Protein AF-A0A969NXP6-F1 (afdb_monomer_lite)

pLDDT: mean 83.88, std 18.69, range [23.14, 98.81]

Structure (mmCIF, N/CA/C/O backbone):
data_AF-A0A969NXP6-F1
#
_entry.id   AF-A0A969NXP6-F1
#
loop_
_atom_site.group_PDB
_atom_site.id
_atom_site.type_symbol
_atom_site.label_atom_id
_atom_site.label_alt_id
_atom_site.label_comp_id
_atom_site.label_asym_id
_atom_site.label_entity_id
_atom_site.label_seq_id
_atom_site.pdbx_PDB_ins_code
_atom_site.Cartn_x
_atom_site.Cartn_y
_atom_site.Cartn_z
_atom_site.occupancy
_atom_site.B_iso_or_equiv
_atom_site.auth_seq_id
_atom_site.auth_comp_id
_atom_site.auth_asym_id
_atom_site.auth_atom_id
_atom_site.pdbx_PDB_model_num
ATOM 1 N N . MET A 1 1 ? -48.377 -40.797 23.224 1.00 37.88 1 MET A N 1
ATOM 2 C CA . MET A 1 1 ? -46.968 -40.362 23.297 1.00 37.88 1 MET A CA 1
ATOM 3 C C . MET A 1 1 ? -46.827 -39.169 22.374 1.00 37.88 1 MET A C 1
ATOM 5 O O . MET A 1 1 ? -47.389 -39.255 21.289 1.00 37.88 1 MET A O 1
ATOM 9 N N . PRO A 1 2 ? -46.245 -38.053 22.832 1.00 37.22 2 PRO A N 1
ATOM 10 C CA . PRO A 1 2 ? -46.285 -36.797 22.098 1.00 37.22 2 PRO A CA 1
ATOM 11 C C . PRO A 1 2 ? -45.219 -36.766 21.000 1.00 37.22 2 PRO A C 1
ATOM 13 O O . PRO A 1 2 ? -44.118 -37.282 21.185 1.00 37.22 2 PRO A O 1
ATOM 16 N N . GLU A 1 3 ? -45.576 -36.154 19.874 1.00 37.72 3 GLU A N 1
ATOM 17 C CA . GLU A 1 3 ? -44.654 -35.704 18.835 1.00 37.72 3 GLU A CA 1
ATOM 18 C C . GLU A 1 3 ? -43.799 -34.568 19.404 1.00 37.72 3 GLU A C 1
ATOM 20 O O . GLU A 1 3 ? -44.314 -33.528 19.815 1.00 37.72 3 GLU A O 1
ATOM 25 N N . THR A 1 4 ? -42.489 -34.781 19.466 1.00 33.22 4 THR A N 1
ATOM 26 C CA . THR A 1 4 ? -41.507 -33.731 19.722 1.00 33.22 4 THR A CA 1
ATOM 27 C C . THR A 1 4 ? -41.149 -33.080 18.394 1.00 33.22 4 THR A C 1
ATOM 29 O O . THR A 1 4 ? -40.471 -33.673 17.559 1.00 33.22 4 THR A O 1
ATOM 32 N N . THR A 1 5 ? -41.635 -31.859 18.201 1.00 35.06 5 THR A N 1
ATOM 33 C CA . THR A 1 5 ? -41.114 -30.906 17.224 1.00 35.06 5 THR A CA 1
ATOM 34 C C . THR A 1 5 ? -39.730 -30.451 17.681 1.00 35.06 5 THR A C 1
ATOM 36 O O . THR A 1 5 ? -39.635 -29.650 18.612 1.00 35.06 5 THR A O 1
ATOM 39 N N . ASP A 1 6 ? -38.672 -30.947 17.041 1.00 30.91 6 ASP A N 1
ATOM 40 C CA . ASP A 1 6 ? -37.363 -30.300 17.109 1.00 30.91 6 ASP A CA 1
ATOM 41 C C . ASP A 1 6 ? -37.409 -29.054 16.223 1.00 30.91 6 ASP A C 1
ATOM 43 O O . ASP A 1 6 ? -37.400 -29.114 14.994 1.00 30.91 6 ASP A O 1
ATOM 47 N N . SER A 1 7 ? -37.534 -27.903 16.878 1.00 32.19 7 SER A N 1
ATOM 48 C CA . SER A 1 7 ? -37.238 -26.607 16.292 1.00 32.19 7 SER A CA 1
ATOM 49 C C . SER A 1 7 ? -35.720 -26.472 16.184 1.00 32.19 7 SER A C 1
ATOM 51 O O . SER A 1 7 ? -35.063 -26.080 17.152 1.00 32.19 7 SER A O 1
ATOM 53 N N . GLU A 1 8 ? -35.161 -26.796 15.020 1.00 33.50 8 GLU A N 1
ATOM 54 C CA . GLU A 1 8 ? -33.821 -26.340 14.654 1.00 33.50 8 GLU A CA 1
ATOM 55 C C . GLU A 1 8 ? -33.842 -24.807 14.613 1.00 33.50 8 GLU A C 1
ATOM 57 O O . GLU A 1 8 ? -34.458 -24.180 13.751 1.00 33.50 8 GLU A O 1
ATOM 62 N N . GLN A 1 9 ? -33.224 -24.196 15.623 1.00 33.97 9 GLN A N 1
ATOM 63 C CA . GLN A 1 9 ? -32.872 -22.785 15.605 1.00 33.97 9 GLN A CA 1
ATOM 64 C C . GLN A 1 9 ? -31.787 -22.604 14.545 1.00 33.97 9 GLN A C 1
ATOM 66 O O . GLN A 1 9 ? -30.606 -22.827 14.805 1.00 33.97 9 GLN A O 1
ATOM 71 N N . ASP A 1 10 ? -32.212 -22.227 13.344 1.00 34.72 10 ASP A N 1
ATOM 72 C CA . ASP A 1 10 ? -31.339 -21.823 12.249 1.00 34.72 10 ASP A CA 1
ATOM 73 C C . ASP A 1 10 ? -30.711 -20.467 12.621 1.00 34.72 10 ASP A C 1
ATOM 75 O O . ASP A 1 10 ? -31.254 -19.388 12.373 1.00 34.72 10 ASP A O 1
ATOM 79 N N . GLY A 1 11 ? -29.606 -20.530 13.366 1.00 36.97 11 GLY A N 1
ATOM 80 C CA . GLY A 1 11 ? -28.769 -19.384 13.688 1.00 36.97 11 GLY A CA 1
ATOM 81 C C . GLY A 1 11 ? -28.134 -18.879 12.402 1.00 36.97 11 GLY A C 1
ATOM 82 O O . GLY A 1 11 ? -27.105 -19.386 11.967 1.00 36.97 11 GLY A O 1
ATOM 83 N N . GLN A 1 12 ? -28.784 -17.903 11.777 1.00 41.34 12 GLN A N 1
ATOM 84 C CA . GLN A 1 12 ? -28.376 -17.304 10.515 1.00 41.34 12 GLN A CA 1
ATOM 85 C C . GLN A 1 12 ? -27.037 -16.567 10.707 1.00 41.34 12 GLN A C 1
ATOM 87 O O . GLN A 1 12 ? -27.000 -15.380 11.026 1.00 41.34 12 GLN A O 1
ATOM 92 N N . HIS A 1 13 ? -25.917 -17.283 10.570 1.00 54.97 13 HIS A N 1
ATOM 93 C CA . HIS A 1 13 ? -24.590 -16.677 10.514 1.00 54.97 13 HIS A CA 1
ATOM 94 C C . HIS A 1 13 ? -24.539 -15.778 9.278 1.00 54.97 13 HIS A C 1
ATOM 96 O O . HIS A 1 13 ? -24.469 -16.257 8.146 1.00 54.97 13 HIS A O 1
ATOM 102 N N . MET A 1 14 ? -24.619 -14.466 9.503 1.00 68.88 14 MET A N 1
ATOM 103 C CA . MET A 1 14 ? -24.507 -13.465 8.450 1.00 68.88 14 MET A CA 1
ATOM 104 C C . MET A 1 14 ? -23.182 -13.651 7.707 1.00 68.88 14 MET A C 1
ATOM 106 O O . MET A 1 14 ? -22.116 -13.733 8.318 1.00 68.88 14 MET A O 1
ATOM 110 N N . ASN A 1 15 ? -23.245 -13.725 6.379 1.00 86.31 15 ASN A N 1
ATOM 111 C CA . ASN A 1 15 ? -22.055 -13.902 5.554 1.00 86.31 15 ASN A CA 1
ATOM 112 C C . ASN A 1 15 ? -21.163 -12.644 5.647 1.00 86.31 15 ASN A C 1
ATOM 114 O O . ASN A 1 15 ? -21.677 -11.524 5.645 1.00 86.31 15 ASN A O 1
ATOM 118 N N . ASN A 1 16 ? -19.829 -12.797 5.669 1.00 91.50 16 ASN A N 1
ATOM 119 C CA . ASN A 1 16 ? -18.851 -11.697 5.698 1.00 91.50 16 ASN A CA 1
ATOM 120 C C . ASN A 1 16 ? -19.177 -10.576 4.693 1.00 91.50 16 ASN A C 1
ATOM 122 O O . ASN A 1 16 ? -18.963 -9.402 4.989 1.00 91.50 16 ASN A O 1
ATOM 126 N N . THR A 1 17 ? -19.684 -10.927 3.504 1.00 87.25 17 THR A N 1
ATOM 127 C CA . THR A 1 17 ? -20.079 -9.948 2.480 1.00 87.25 17 THR A CA 1
ATOM 128 C C . THR A 1 17 ? -21.266 -9.094 2.927 1.00 87.25 17 THR A C 1
ATOM 130 O O . THR A 1 17 ? -21.215 -7.873 2.802 1.00 87.25 17 THR A O 1
ATOM 133 N N . GLU A 1 18 ? -22.315 -9.707 3.475 1.00 90.88 18 GLU A N 1
ATOM 134 C CA . GLU A 1 18 ? -23.512 -9.000 3.952 1.00 90.88 18 GLU A CA 1
ATOM 135 C C . GLU A 1 18 ? -23.170 -8.078 5.124 1.00 90.88 18 GLU A C 1
ATOM 137 O O . GLU A 1 18 ? -23.576 -6.915 5.142 1.00 90.88 18 GLU A O 1
ATOM 142 N N . PHE A 1 19 ? -22.338 -8.557 6.053 1.00 95.94 19 PHE A N 1
ATOM 143 C CA . PHE A 1 19 ? -21.842 -7.750 7.165 1.00 95.94 19 PHE A CA 1
ATOM 144 C C . PHE A 1 19 ? -21.098 -6.501 6.668 1.00 95.94 19 PHE A C 1
ATOM 146 O O . PHE A 1 19 ? -21.414 -5.378 7.060 1.00 95.94 19 PHE A O 1
ATOM 153 N N . LEU A 1 20 ? -20.154 -6.656 5.734 1.00 95.12 20 LEU A N 1
ATOM 154 C CA . LEU A 1 20 ? -19.408 -5.517 5.192 1.00 95.12 20 LEU A CA 1
ATOM 155 C C . LEU A 1 20 ? -20.290 -4.568 4.367 1.00 95.12 20 LEU A C 1
ATOM 157 O O . LEU A 1 20 ? -20.053 -3.361 4.380 1.00 95.12 20 LEU A O 1
ATOM 161 N N . GLN A 1 21 ? -21.339 -5.064 3.705 1.00 92.38 21 GLN A N 1
ATOM 162 C CA . GLN A 1 21 ? -22.325 -4.211 3.033 1.00 92.38 21 GLN A CA 1
ATOM 163 C C . GLN A 1 21 ? -23.099 -3.326 4.019 1.00 92.38 21 GLN A C 1
ATOM 165 O O . GLN A 1 21 ? -23.370 -2.164 3.706 1.00 92.38 21 GLN A O 1
ATOM 170 N N . GLN A 1 22 ? -23.403 -3.814 5.225 1.00 94.81 22 GLN A N 1
ATOM 171 C CA . GLN A 1 22 ? -24.000 -2.982 6.276 1.00 94.81 22 GLN A CA 1
ATOM 172 C C . GLN A 1 22 ? -23.040 -1.874 6.728 1.00 94.81 22 GLN A C 1
ATOM 174 O O . GLN A 1 22 ? -23.456 -0.724 6.886 1.00 94.81 22 GLN A O 1
ATOM 179 N N . VAL A 1 23 ? -21.743 -2.174 6.848 1.00 96.12 23 VAL A N 1
ATOM 180 C CA . VAL A 1 23 ? -20.715 -1.159 7.150 1.00 96.12 23 VAL A CA 1
ATOM 181 C C . VAL A 1 23 ? -20.646 -0.102 6.041 1.00 96.12 23 VAL A C 1
ATOM 183 O O . VAL A 1 23 ? -20.636 1.097 6.322 1.00 96.12 23 VAL A O 1
ATOM 186 N N . VAL A 1 24 ? -20.701 -0.515 4.769 1.00 93.06 24 VAL A N 1
ATOM 187 C CA . VAL A 1 24 ? -20.796 0.400 3.612 1.00 93.06 24 VAL A CA 1
ATOM 188 C C . VAL A 1 24 ? -22.053 1.273 3.674 1.00 93.06 24 VAL A C 1
ATOM 190 O O . VAL A 1 24 ? -22.014 2.442 3.277 1.00 93.06 24 VAL A O 1
ATOM 193 N N . ALA A 1 25 ? -23.163 0.727 4.176 1.00 92.81 25 ALA A N 1
ATOM 194 C CA . ALA A 1 25 ? -24.419 1.446 4.371 1.00 92.81 25 ALA A CA 1
ATOM 195 C C . ALA A 1 25 ? -24.397 2.415 5.570 1.00 92.81 25 ALA A C 1
ATOM 197 O O . ALA A 1 25 ? -25.310 3.229 5.700 1.00 92.81 25 ALA A O 1
ATOM 198 N N . GLY A 1 26 ? -23.346 2.385 6.395 1.00 92.75 26 GLY A N 1
ATOM 199 C CA . GLY A 1 26 ? -23.135 3.315 7.504 1.00 92.75 26 GLY A CA 1
ATOM 200 C C . GLY A 1 26 ? -23.201 2.687 8.893 1.00 92.75 26 GLY A C 1
ATOM 201 O O . GLY A 1 26 ? -23.154 3.435 9.868 1.00 92.75 26 GLY A O 1
ATOM 202 N N . ALA A 1 27 ? -23.291 1.357 9.006 1.00 96.38 27 ALA A N 1
ATOM 203 C CA . ALA A 1 27 ? -23.162 0.686 10.295 1.00 96.38 27 ALA A CA 1
ATOM 204 C C . ALA A 1 27 ? -21.772 0.930 10.910 1.00 96.38 27 ALA A C 1
ATOM 206 O O . ALA A 1 27 ? -20.764 1.010 10.203 1.00 96.38 27 ALA A O 1
ATOM 207 N N . THR A 1 28 ? -21.728 1.027 12.237 1.00 97.56 28 THR A N 1
ATOM 208 C CA . THR A 1 28 ? -20.513 1.266 13.029 1.00 97.56 28 THR A CA 1
ATOM 209 C C . THR A 1 28 ? -20.295 0.111 14.010 1.00 97.56 28 THR A C 1
ATOM 211 O O . THR A 1 28 ? -20.488 0.304 15.213 1.00 97.56 28 THR A O 1
ATOM 214 N N . PRO A 1 29 ? -20.000 -1.104 13.513 1.00 98.12 29 PRO A N 1
ATOM 215 C CA . PRO A 1 29 ? -19.843 -2.271 14.369 1.00 98.12 29 PRO A CA 1
ATOM 216 C C . PRO A 1 29 ? -18.676 -2.096 15.344 1.00 98.12 29 PRO A C 1
ATOM 218 O O . PRO A 1 29 ? -17.646 -1.494 15.041 1.00 98.12 29 PRO A O 1
ATOM 221 N N . SER A 1 30 ? -18.849 -2.647 16.531 1.00 98.31 30 SER A N 1
ATOM 222 C CA . SER A 1 30 ? -17.806 -2.788 17.535 1.00 98.31 30 SER A CA 1
ATOM 223 C C . SER A 1 30 ? -16.706 -3.756 17.083 1.00 98.31 30 SER A C 1
ATOM 225 O O . SER A 1 30 ? -16.858 -4.522 16.126 1.00 98.31 30 SER A O 1
ATOM 227 N N . ILE A 1 31 ? -15.580 -3.749 17.801 1.00 97.75 31 ILE A N 1
ATOM 228 C CA . ILE A 1 31 ? -14.506 -4.722 17.573 1.00 97.75 31 ILE A CA 1
ATOM 229 C C . ILE A 1 31 ? -14.990 -6.166 17.787 1.00 97.75 31 ILE A C 1
ATOM 231 O O . ILE A 1 31 ? -14.591 -7.044 17.028 1.00 97.75 31 ILE A O 1
ATOM 235 N N . ASP A 1 32 ? -15.895 -6.407 18.740 1.00 98.06 32 ASP A N 1
ATOM 236 C CA . ASP A 1 32 ? -16.466 -7.737 18.990 1.00 98.06 32 ASP A CA 1
ATOM 237 C C . ASP A 1 32 ? -17.273 -8.228 17.782 1.00 98.06 32 ASP A C 1
ATOM 239 O O . ASP A 1 32 ? -17.036 -9.324 17.281 1.00 98.06 32 ASP A O 1
ATOM 243 N N . GLU A 1 33 ? -18.135 -7.375 17.221 1.00 98.19 33 GLU A N 1
ATOM 244 C CA . GLU A 1 33 ? -18.912 -7.704 16.019 1.00 98.19 33 GLU A CA 1
ATOM 245 C C . GLU A 1 33 ? -18.011 -7.968 14.800 1.00 98.19 33 GLU A C 1
ATOM 247 O O . GLU A 1 33 ? -18.292 -8.861 13.998 1.00 98.19 33 GLU A O 1
ATOM 252 N N . PHE A 1 34 ? -16.893 -7.242 14.663 1.00 98.19 34 PHE A N 1
ATOM 253 C CA . PHE A 1 34 ? -15.891 -7.546 13.637 1.00 98.19 34 PHE A CA 1
ATOM 254 C C . PHE A 1 34 ? -15.212 -8.896 13.858 1.00 98.19 34 PHE A C 1
ATOM 256 O O . PHE A 1 34 ? -15.027 -9.643 12.897 1.00 98.19 34 PHE A O 1
ATOM 263 N N . VAL A 1 35 ? -14.804 -9.205 15.090 1.00 97.44 35 VAL A N 1
ATOM 264 C CA . VAL A 1 35 ? -14.162 -10.484 15.420 1.00 97.44 35 VAL A CA 1
ATOM 265 C C . VAL A 1 35 ? -15.125 -11.643 15.172 1.00 97.44 35 VAL A C 1
ATOM 267 O O . VAL A 1 35 ? -14.712 -12.653 14.600 1.00 97.44 35 VAL A O 1
ATOM 270 N N . ASP A 1 36 ? -16.402 -11.487 15.509 1.00 96.75 36 ASP A N 1
ATOM 271 C CA . ASP A 1 36 ? -17.427 -12.501 15.268 1.00 96.75 36 ASP A CA 1
ATOM 272 C C . ASP A 1 36 ? -17.669 -12.720 13.770 1.00 96.75 36 ASP A C 1
ATOM 274 O O . ASP A 1 36 ? -17.649 -13.860 13.302 1.00 96.75 36 ASP A O 1
ATOM 278 N N . ALA A 1 37 ? -17.822 -11.644 12.992 1.00 96.69 37 ALA A N 1
ATOM 279 C CA . ALA A 1 37 ? -18.122 -11.737 11.563 1.00 96.69 37 ALA A CA 1
ATOM 280 C C . ALA A 1 37 ? -16.908 -12.120 10.694 1.00 96.69 37 ALA A C 1
ATOM 282 O O . ALA A 1 37 ? -17.053 -12.745 9.643 1.00 96.69 37 ALA A O 1
ATOM 283 N N . LEU A 1 38 ? -15.695 -11.708 11.076 1.00 96.81 38 LEU A N 1
ATOM 284 C CA . LEU A 1 38 ? -14.498 -11.828 10.235 1.00 96.81 38 LEU A CA 1
ATOM 285 C C . LEU A 1 38 ? -13.430 -12.768 10.810 1.00 96.81 38 LEU A C 1
ATOM 287 O O . LEU A 1 38 ? -12.517 -13.156 10.074 1.00 96.81 38 LEU A O 1
ATOM 291 N N . GLY A 1 39 ? -13.535 -13.174 12.076 1.00 95.75 39 GLY A N 1
ATOM 292 C CA . GLY A 1 39 ? -12.501 -13.926 12.790 1.00 95.75 39 GLY A CA 1
ATOM 293 C C . GLY A 1 39 ? -12.145 -15.274 12.165 1.00 95.75 39 GLY A C 1
ATOM 294 O O . GLY A 1 39 ? -10.980 -15.655 12.187 1.00 95.75 39 GLY A O 1
ATOM 295 N N . ASP A 1 40 ? -13.087 -15.977 11.532 1.00 94.12 40 ASP A N 1
ATOM 296 C CA . ASP A 1 40 ? -12.785 -17.256 10.861 1.00 94.12 40 ASP A CA 1
ATOM 297 C C . ASP A 1 40 ? -11.882 -17.074 9.640 1.00 94.12 40 ASP A C 1
ATOM 299 O O . ASP A 1 40 ? -10.961 -17.853 9.386 1.00 94.12 40 ASP A O 1
ATOM 303 N N . ARG A 1 41 ? -12.107 -15.998 8.883 1.00 95.25 41 ARG A N 1
ATOM 304 C CA . ARG A 1 41 ? -11.283 -15.664 7.721 1.00 95.25 41 ARG A CA 1
ATOM 305 C C . ARG A 1 41 ? -9.951 -15.060 8.146 1.00 95.25 41 ARG A C 1
ATOM 307 O O . ARG A 1 41 ? -8.910 -15.380 7.559 1.00 95.25 41 ARG A O 1
ATOM 314 N N . PHE A 1 42 ? -9.983 -14.183 9.143 1.00 96.69 42 PHE A N 1
ATOM 315 C CA . PHE A 1 42 ? -8.834 -13.459 9.668 1.00 96.69 42 PHE A CA 1
ATOM 316 C C . PHE A 1 42 ? -8.543 -13.916 11.099 1.00 96.69 42 PHE A C 1
ATOM 318 O O . PHE A 1 42 ? -8.703 -13.149 12.039 1.00 96.69 42 PHE A O 1
ATOM 325 N N . SER A 1 43 ? -8.055 -15.149 11.250 1.00 96.25 43 SER A N 1
ATOM 326 C CA . SER A 1 43 ? -7.820 -15.796 12.550 1.00 96.25 43 SER A CA 1
ATOM 327 C C . SER A 1 43 ? -7.035 -14.953 13.559 1.00 96.25 43 SER A C 1
ATOM 329 O O . SER A 1 43 ? -7.351 -14.996 14.741 1.00 96.25 43 SER A O 1
ATOM 331 N N . LEU A 1 44 ? -6.070 -14.138 13.113 1.00 96.81 44 LEU A N 1
ATOM 332 C CA . LEU A 1 44 ? -5.315 -13.235 13.995 1.00 96.81 44 LEU A CA 1
ATOM 333 C C . LEU A 1 44 ? -6.175 -12.185 14.718 1.00 96.81 44 LEU A C 1
ATOM 335 O O . LEU A 1 44 ? -5.765 -11.725 15.776 1.00 96.81 44 LEU A O 1
ATOM 339 N N . LEU A 1 45 ? -7.370 -11.852 14.217 1.00 97.38 45 LEU A N 1
ATOM 340 C CA . LEU A 1 45 ? -8.315 -11.005 14.952 1.00 97.38 45 LEU A CA 1
ATOM 341 C C . LEU A 1 45 ? -8.720 -11.639 16.290 1.00 97.38 45 LEU A C 1
ATOM 343 O O . LEU A 1 45 ? -8.855 -10.938 17.285 1.00 97.38 45 LEU A O 1
ATOM 347 N N . ARG A 1 46 ? -8.848 -12.972 16.344 1.00 96.38 46 ARG A N 1
ATOM 348 C CA . ARG A 1 46 ? -9.193 -13.697 17.580 1.00 96.38 46 ARG A CA 1
ATOM 349 C C . ARG A 1 46 ? -8.068 -13.648 18.621 1.00 96.38 46 ARG A C 1
ATOM 351 O O . ARG A 1 46 ? -8.323 -13.829 19.805 1.00 96.38 46 ARG A O 1
ATOM 358 N N . GLU A 1 47 ? -6.841 -13.360 18.192 1.00 96.06 47 GLU A N 1
ATOM 359 C CA . GLU A 1 47 ? -5.667 -13.236 19.064 1.00 96.06 47 GLU A CA 1
ATOM 360 C C . GLU A 1 47 ? -5.473 -11.809 19.603 1.00 96.06 47 GLU A C 1
ATOM 362 O O . GLU A 1 47 ? -4.592 -11.565 20.426 1.00 96.06 47 GLU A O 1
ATOM 367 N N . TYR A 1 48 ? -6.277 -10.829 19.176 1.00 95.12 48 TYR A N 1
ATOM 368 C CA . TYR A 1 48 ? -6.139 -9.451 19.664 1.00 95.12 48 TYR A CA 1
ATOM 369 C C . TYR A 1 48 ? -6.358 -9.360 21.179 1.00 95.12 48 TYR A C 1
ATOM 371 O O . TYR A 1 48 ? -5.662 -8.613 21.866 1.00 95.12 48 TYR A O 1
ATOM 379 N N . GLN A 1 49 ? -7.285 -10.156 21.716 1.00 93.69 49 GLN A N 1
ATOM 380 C CA . GLN A 1 49 ? -7.607 -10.152 23.141 1.00 93.69 49 GLN A CA 1
ATOM 381 C C . GLN A 1 49 ? -6.461 -10.704 24.005 1.00 93.69 49 GLN A C 1
ATOM 383 O O . GLN A 1 49 ? -6.243 -10.223 25.118 1.00 93.69 49 GLN A O 1
ATOM 388 N N . SER A 1 50 ? -5.707 -11.684 23.493 1.00 91.62 50 SER A N 1
ATOM 389 C CA . SER A 1 50 ? -4.545 -12.286 24.165 1.00 91.62 50 SER A CA 1
ATOM 390 C C . SER A 1 50 ? -3.243 -11.503 23.931 1.00 91.62 50 SER A C 1
ATOM 392 O O . SER A 1 50 ? -2.237 -11.761 24.594 1.00 91.62 50 SER A O 1
ATOM 394 N N . THR A 1 51 ? -3.243 -10.532 23.013 1.00 89.75 51 THR A N 1
ATOM 395 C CA . THR A 1 51 ? -2.064 -9.733 22.659 1.00 89.75 51 THR A CA 1
ATOM 396 C C . THR A 1 51 ? -1.951 -8.509 23.564 1.00 89.75 51 THR A C 1
ATOM 398 O O . THR A 1 51 ? -2.593 -7.484 23.333 1.00 89.75 51 THR A O 1
ATOM 401 N N . LEU A 1 52 ? -1.123 -8.618 24.606 1.00 86.50 52 LEU A N 1
ATOM 402 C CA . LEU A 1 52 ? -0.896 -7.542 25.575 1.00 86.50 52 LEU A CA 1
ATOM 403 C C . LEU A 1 52 ? -0.199 -6.322 24.953 1.00 86.50 52 LEU A C 1
ATOM 405 O O . LEU A 1 52 ? 0.708 -6.445 24.120 1.00 86.50 52 LEU A O 1
ATOM 409 N N . GLN A 1 53 ? -0.617 -5.142 25.409 1.00 77.19 53 GLN A N 1
ATOM 410 C CA . GLN A 1 53 ? 0.008 -3.860 25.104 1.00 77.19 53 GLN A CA 1
ATOM 411 C C . GLN A 1 53 ? 0.932 -3.425 26.256 1.00 77.19 53 GLN A C 1
ATOM 413 O O . GLN A 1 53 ? 0.646 -3.698 27.421 1.00 77.19 53 GLN A O 1
ATOM 418 N N . ASN A 1 54 ? 2.104 -2.857 25.943 1.00 60.44 54 ASN A N 1
ATOM 419 C CA . ASN A 1 54 ? 3.135 -2.601 26.953 1.00 60.44 54 ASN A CA 1
ATOM 420 C C . ASN A 1 54 ? 2.744 -1.406 27.837 1.00 60.44 54 ASN A C 1
ATOM 422 O O . ASN A 1 54 ? 2.604 -0.284 27.354 1.00 60.44 54 ASN A O 1
ATOM 426 N N . CYS A 1 55 ? 2.679 -1.634 29.152 1.00 48.28 55 CYS A N 1
ATOM 427 C CA . CYS A 1 55 ? 2.160 -0.683 30.142 1.00 48.28 55 CYS A CA 1
ATOM 428 C C . CYS A 1 55 ? 2.917 0.655 30.275 1.00 48.28 55 CYS A C 1
ATOM 430 O O . CYS A 1 55 ? 2.406 1.555 30.932 1.00 48.28 55 CYS A O 1
ATOM 432 N N . GLU A 1 56 ? 4.120 0.813 29.709 1.00 47.59 56 GLU A N 1
ATOM 433 C CA . GLU A 1 56 ? 4.856 2.090 29.784 1.00 47.59 56 GLU A CA 1
ATOM 434 C C . GLU A 1 56 ? 4.330 3.154 28.801 1.00 47.59 56 GLU A C 1
ATOM 436 O O . GLU A 1 56 ? 4.519 4.343 29.047 1.00 47.59 56 GLU A O 1
ATOM 441 N N . TRP A 1 57 ? 3.653 2.741 27.720 1.00 47.28 57 TRP A N 1
ATOM 442 C CA . TRP A 1 57 ? 3.140 3.628 26.659 1.00 47.28 57 TRP A CA 1
ATOM 443 C C . TRP A 1 57 ? 1.667 3.364 26.304 1.00 47.28 57 TRP A C 1
ATOM 445 O O . TRP A 1 57 ? 1.008 4.247 25.757 1.00 47.28 57 TRP A O 1
ATOM 455 N N . ASP A 1 58 ? 1.147 2.182 26.654 1.00 54.25 58 ASP A N 1
ATOM 456 C CA . ASP A 1 58 ? -0.205 1.725 26.342 1.00 54.25 58 ASP A CA 1
ATOM 457 C C . ASP A 1 58 ? -0.874 1.196 27.633 1.00 54.25 58 ASP A C 1
ATOM 459 O O . ASP A 1 58 ? -0.731 0.032 28.012 1.00 54.25 58 ASP A O 1
ATOM 463 N N . ALA A 1 59 ? -1.598 2.059 28.354 1.00 58.22 59 ALA A N 1
ATOM 464 C CA . ALA A 1 59 ? -2.326 1.690 29.582 1.00 58.22 59 ALA A CA 1
ATOM 465 C C . ALA A 1 59 ? -3.600 0.850 29.318 1.00 58.22 59 ALA A C 1
ATOM 467 O O . ALA A 1 59 ? -4.252 0.387 30.248 1.00 58.22 59 ALA A O 1
ATOM 468 N N . GLU A 1 60 ? -3.934 0.642 28.043 1.00 63.91 60 GLU A N 1
ATOM 469 C CA . GLU A 1 60 ? -5.237 0.189 27.534 1.00 63.91 60 GLU A CA 1
ATOM 470 C C . GLU A 1 60 ? -5.459 -1.330 27.657 1.00 63.91 60 GLU A C 1
ATOM 472 O O . GLU A 1 60 ? -6.563 -1.832 27.453 1.00 63.91 60 GLU A O 1
ATOM 477 N N . GLY A 1 61 ? -4.417 -2.085 28.017 1.00 83.00 61 GLY A N 1
ATOM 478 C CA . GLY A 1 61 ? -4.495 -3.518 28.304 1.00 83.00 61 GLY A CA 1
ATOM 479 C C . GLY A 1 61 ? -4.070 -4.404 27.132 1.00 83.00 61 GLY A C 1
ATOM 480 O O . GLY A 1 61 ? -2.964 -4.944 27.145 1.00 83.00 61 GLY A O 1
ATOM 481 N N . ASN A 1 62 ? -4.938 -4.600 26.135 1.00 89.94 62 ASN A N 1
ATOM 482 C CA . ASN A 1 62 ? -4.674 -5.498 25.000 1.00 89.94 62 ASN A CA 1
ATOM 483 C C . ASN A 1 62 ? -5.030 -4.869 23.643 1.00 89.94 62 ASN A C 1
ATOM 485 O O . ASN A 1 62 ? -5.723 -3.855 23.561 1.00 89.94 62 ASN A O 1
ATOM 489 N N . LEU A 1 63 ? -4.546 -5.495 22.566 1.00 91.44 63 LEU A N 1
ATOM 490 C CA . LEU A 1 63 ? -4.728 -5.019 21.193 1.00 91.44 63 LEU A CA 1
ATOM 491 C C . LEU A 1 63 ? -6.208 -4.927 20.786 1.00 91.44 63 LEU A C 1
ATOM 493 O O . LEU A 1 63 ? -6.565 -4.087 19.961 1.00 91.44 63 LEU A O 1
ATOM 497 N N . HIS A 1 64 ? -7.076 -5.764 21.363 1.00 95.06 64 HIS A N 1
ATOM 498 C CA . HIS A 1 64 ? -8.520 -5.742 21.103 1.00 95.06 64 HIS A CA 1
ATOM 499 C C . HIS A 1 64 ? -9.159 -4.450 21.603 1.00 95.06 64 HIS A C 1
ATOM 501 O O . HIS A 1 64 ? -9.858 -3.776 20.848 1.00 95.06 64 HIS A O 1
ATOM 507 N N . ILE A 1 65 ? -8.860 -4.070 22.848 1.00 93.88 65 ILE A N 1
ATOM 508 C CA . ILE A 1 65 ? -9.337 -2.823 23.456 1.00 93.88 65 ILE A CA 1
ATOM 509 C C . ILE A 1 65 ? -8.808 -1.624 22.668 1.00 93.88 65 ILE A C 1
ATOM 511 O O . ILE A 1 65 ? -9.602 -0.786 22.241 1.00 93.88 65 ILE A O 1
ATOM 515 N N . GLN A 1 66 ? -7.499 -1.591 22.398 1.00 91.94 66 GLN A N 1
ATOM 516 C CA . GLN A 1 66 ? -6.875 -0.517 21.623 1.00 91.94 66 GLN A CA 1
ATOM 517 C C . GLN A 1 66 ? -7.540 -0.373 20.246 1.00 91.94 66 GLN A C 1
ATOM 519 O O . GLN A 1 66 ? -7.986 0.711 19.879 1.00 91.94 66 GLN A O 1
ATOM 524 N N . THR A 1 67 ? -7.691 -1.467 19.492 1.00 95.44 67 THR A N 1
ATOM 525 C CA . THR A 1 67 ? -8.334 -1.425 18.167 1.00 95.44 67 THR A CA 1
ATOM 526 C C . THR A 1 67 ? -9.787 -0.948 18.259 1.00 95.44 67 THR A C 1
ATOM 528 O O . THR A 1 67 ? -10.224 -0.150 17.430 1.00 95.44 67 THR A O 1
ATOM 531 N N . GLY A 1 68 ? -10.535 -1.377 19.282 1.00 97.12 68 GLY A N 1
ATOM 532 C CA . GLY A 1 68 ? -11.896 -0.901 19.540 1.00 97.12 68 GLY A CA 1
ATOM 533 C C . GLY A 1 68 ? -11.971 0.607 19.813 1.00 97.12 68 GLY A C 1
ATOM 534 O O . GLY A 1 68 ? -12.871 1.286 19.307 1.00 97.12 68 GLY A O 1
ATOM 535 N N . MET A 1 69 ? -11.001 1.155 20.548 1.00 95.88 69 MET A N 1
ATOM 536 C CA . MET A 1 69 ? -10.875 2.597 20.774 1.00 95.88 69 MET A CA 1
ATOM 537 C C . MET A 1 69 ? -10.575 3.352 19.471 1.00 95.88 69 MET A C 1
ATOM 539 O O . MET A 1 69 ? -11.237 4.351 19.179 1.00 95.88 69 MET A O 1
ATOM 543 N N . VAL A 1 70 ? -9.653 2.844 18.642 1.00 96.56 70 VAL A N 1
ATOM 544 C CA . VAL A 1 70 ? -9.352 3.432 17.324 1.00 96.56 70 VAL A CA 1
ATOM 545 C C . VAL A 1 70 ? -10.581 3.410 16.414 1.00 96.56 70 VAL A C 1
ATOM 547 O O . VAL A 1 70 ? -10.896 4.428 15.802 1.00 96.56 70 VAL A O 1
ATOM 550 N N . LEU A 1 71 ? -11.317 2.295 16.346 1.00 98.50 71 LEU A N 1
ATOM 551 C CA . LEU A 1 71 ? -12.557 2.193 15.565 1.00 98.50 71 LEU A CA 1
ATOM 552 C C . LEU A 1 71 ? -13.598 3.218 16.022 1.00 98.50 71 LEU A C 1
ATOM 554 O O . LEU A 1 71 ? -14.172 3.930 15.197 1.00 98.50 71 LEU A O 1
ATOM 558 N N . THR A 1 72 ? -13.793 3.340 17.336 1.00 98.31 72 THR A N 1
ATOM 559 C CA . THR A 1 72 ? -14.710 4.323 17.925 1.00 98.31 72 THR A CA 1
ATOM 560 C C . THR A 1 72 ? -14.343 5.744 17.503 1.00 98.31 72 THR A C 1
ATOM 562 O O . THR A 1 72 ? -15.216 6.528 17.129 1.00 98.31 72 THR A O 1
ATOM 565 N N . GLU A 1 73 ? -13.055 6.080 17.522 1.00 98.31 73 GLU A N 1
ATOM 566 C CA . GLU A 1 73 ? -12.579 7.398 17.113 1.00 98.31 73 GLU A CA 1
ATOM 567 C C . GLU A 1 73 ? -12.691 7.622 15.598 1.00 98.31 73 GLU A C 1
ATOM 569 O O . GLU A 1 73 ? -13.144 8.685 15.169 1.00 98.31 73 GLU A O 1
ATOM 574 N N . VAL A 1 74 ? -12.397 6.606 14.778 1.00 98.62 74 VAL A N 1
ATOM 575 C CA . VAL A 1 74 ? -12.656 6.639 13.330 1.00 98.62 74 VAL A CA 1
ATOM 576 C C . VAL A 1 74 ? -14.128 6.937 13.053 1.00 98.62 74 VAL A C 1
ATOM 578 O O . VAL A 1 74 ? -14.425 7.771 12.198 1.00 98.62 74 VAL A O 1
ATOM 581 N N . TYR A 1 75 ? -15.065 6.321 13.777 1.00 98.62 75 TYR A N 1
ATOM 582 C CA . TYR A 1 75 ? -16.490 6.591 13.584 1.00 98.62 75 TYR A CA 1
ATOM 583 C C . TYR A 1 75 ? -16.873 8.032 13.910 1.00 98.62 75 TYR A C 1
ATOM 585 O O . TYR A 1 75 ? -17.641 8.625 13.150 1.00 98.62 75 TYR A O 1
ATOM 593 N N . LYS A 1 76 ? -16.305 8.624 14.967 1.00 98.44 76 LYS A N 1
ATOM 594 C CA . LYS A 1 76 ? -16.508 10.049 15.267 1.00 98.44 76 LYS A CA 1
ATOM 595 C C . LYS A 1 76 ? -15.976 10.925 14.137 1.00 98.44 76 LYS A C 1
ATOM 597 O O . LYS A 1 76 ? -16.733 11.729 13.601 1.00 98.44 76 LYS A O 1
ATOM 602 N N . ILE A 1 77 ? -14.728 10.709 13.711 1.00 98.38 77 ILE A N 1
ATOM 603 C CA . ILE A 1 77 ? -14.093 11.448 12.607 1.00 98.38 77 ILE A CA 1
ATOM 604 C C . ILE A 1 77 ? -14.943 11.355 11.334 1.00 98.38 77 ILE A C 1
ATOM 606 O O . ILE A 1 77 ? -15.209 12.364 10.686 1.00 98.38 77 ILE A O 1
ATOM 610 N N . LEU A 1 78 ? -15.433 10.162 10.992 1.00 98.25 78 LEU A N 1
ATOM 611 C CA . LEU A 1 78 ? -16.286 9.928 9.824 1.00 98.25 78 LEU A CA 1
ATOM 612 C C . LEU A 1 78 ? -17.662 10.609 9.906 1.00 98.25 78 LEU A C 1
ATOM 614 O O . LEU A 1 78 ? -18.324 10.744 8.871 1.00 98.25 78 LEU A O 1
ATOM 618 N N . GLN A 1 79 ? -18.120 10.985 11.100 1.00 97.12 79 GLN A N 1
ATOM 619 C CA . GLN A 1 79 ? -19.385 11.689 11.329 1.00 97.12 79 GLN A CA 1
ATOM 620 C C . GLN A 1 79 ? -19.213 13.213 11.411 1.00 97.12 79 GLN A C 1
ATOM 622 O O . GLN A 1 79 ? -20.165 13.931 11.107 1.00 97.12 79 GLN A O 1
ATOM 627 N N . SER A 1 80 ? -18.033 13.713 11.794 1.00 97.44 80 SER A N 1
ATOM 628 C CA . SER A 1 80 ? -17.788 15.141 12.042 1.00 97.44 80 SER A CA 1
ATOM 629 C C . SER A 1 80 ? -16.803 15.788 11.061 1.00 97.44 80 SER A C 1
ATOM 631 O O . SER A 1 80 ? -17.149 16.759 10.392 1.00 97.44 80 SER A O 1
ATOM 633 N N . GLU A 1 81 ? -15.579 15.273 10.978 1.00 97.94 81 GLU A N 1
ATOM 634 C CA . GLU A 1 81 ? -14.435 15.924 10.325 1.00 97.94 81 GLU A CA 1
ATOM 635 C C . GLU A 1 81 ? -14.238 15.442 8.879 1.00 97.94 81 GLU A C 1
ATOM 637 O O . GLU A 1 81 ? -13.943 16.237 7.990 1.00 97.94 81 GLU A O 1
ATOM 642 N N . ALA A 1 82 ? -14.456 14.150 8.627 1.00 97.31 82 ALA A N 1
ATOM 643 C CA . ALA A 1 82 ? -14.201 13.481 7.352 1.00 97.31 82 ALA A CA 1
ATOM 644 C C . ALA A 1 82 ? -15.501 13.086 6.619 1.00 97.31 82 ALA A C 1
ATOM 646 O O . ALA A 1 82 ? -15.611 12.016 6.013 1.00 97.31 82 ALA A O 1
ATOM 647 N N . THR A 1 83 ? -16.520 13.947 6.688 1.00 97.38 83 THR A N 1
ATOM 648 C CA . THR A 1 83 ? -17.858 13.695 6.113 1.00 97.38 83 THR A CA 1
ATOM 649 C C . THR A 1 83 ? -17.875 13.662 4.582 1.00 97.38 83 THR A C 1
ATOM 651 O O . THR A 1 83 ? -18.789 13.093 3.986 1.00 97.38 83 THR A O 1
ATOM 654 N N . HIS A 1 84 ? -16.850 14.219 3.933 1.00 96.81 84 HIS A N 1
ATOM 655 C CA . HIS A 1 84 ? -16.663 14.211 2.479 1.00 96.81 84 HIS A CA 1
ATOM 656 C C . HIS A 1 84 ? -16.182 12.866 1.925 1.00 96.81 84 HIS A C 1
ATOM 658 O O . HIS A 1 84 ? -16.201 12.667 0.708 1.00 96.81 84 HIS A O 1
ATOM 664 N N . LEU A 1 85 ? -15.724 11.944 2.779 1.00 96.81 85 LEU A N 1
ATOM 665 C CA . LEU A 1 85 ? -15.242 10.642 2.330 1.00 96.81 85 LEU A CA 1
ATOM 666 C C . LEU A 1 85 ? -16.388 9.817 1.733 1.00 96.81 85 LEU A C 1
ATOM 668 O O . LEU A 1 85 ? -17.422 9.591 2.363 1.00 96.81 85 LEU A O 1
ATOM 672 N N . ASN A 1 86 ? -16.183 9.323 0.511 1.00 95.56 86 ASN A N 1
ATOM 673 C CA . ASN A 1 86 ? -17.136 8.433 -0.145 1.00 95.56 86 ASN A CA 1
ATOM 674 C C . ASN A 1 86 ? -17.203 7.060 0.556 1.00 95.56 86 ASN A C 1
ATOM 676 O O . ASN A 1 86 ? -16.361 6.719 1.387 1.00 95.56 86 ASN A O 1
ATOM 680 N N . ARG A 1 87 ? -18.200 6.243 0.198 1.00 96.19 87 ARG A N 1
ATOM 681 C CA . ARG A 1 87 ? -18.452 4.942 0.844 1.00 96.19 87 ARG A CA 1
ATOM 682 C C . ARG A 1 87 ? -17.247 3.990 0.821 1.00 96.19 87 ARG A C 1
ATOM 684 O O . ARG A 1 87 ? -16.988 3.332 1.823 1.00 96.19 87 ARG A O 1
ATOM 691 N N . GLU A 1 88 ? -16.491 3.947 -0.274 1.00 95.81 88 GLU A N 1
ATOM 692 C CA . GLU A 1 88 ? -15.313 3.076 -0.401 1.00 95.81 88 GLU A CA 1
ATOM 693 C C . GLU A 1 88 ? -14.148 3.544 0.478 1.00 95.81 88 GLU A C 1
ATOM 695 O O . GLU A 1 88 ? -13.542 2.734 1.180 1.00 95.81 88 GLU A O 1
ATOM 700 N N . ARG A 1 89 ? -13.862 4.853 0.501 1.00 97.44 89 ARG A N 1
ATOM 701 C CA . ARG A 1 89 ? -12.826 5.443 1.366 1.00 97.44 89 ARG A CA 1
ATOM 702 C C . ARG A 1 89 ? -13.187 5.299 2.844 1.00 97.44 89 ARG A C 1
ATOM 704 O O . ARG A 1 89 ? -12.317 4.978 3.647 1.00 97.44 89 ARG A O 1
ATOM 711 N N . ARG A 1 90 ? -14.471 5.455 3.194 1.00 98.19 90 ARG A N 1
ATOM 712 C CA . ARG A 1 90 ? -14.991 5.191 4.547 1.00 98.19 90 ARG A CA 1
ATOM 713 C C . ARG A 1 90 ? -14.737 3.747 4.968 1.00 98.19 90 ARG A C 1
ATOM 715 O O . ARG A 1 90 ? -14.135 3.528 6.013 1.00 98.19 90 ARG A O 1
ATOM 722 N N . LEU A 1 91 ? -15.143 2.774 4.145 1.00 98.25 91 LEU A N 1
ATOM 723 C CA . LEU A 1 91 ? -14.898 1.359 4.434 1.00 98.25 91 LEU A CA 1
ATOM 724 C C . LEU A 1 91 ? -13.395 1.068 4.546 1.00 98.25 91 LEU A C 1
ATOM 726 O O . LEU A 1 91 ? -12.976 0.391 5.476 1.00 98.25 91 LEU A O 1
ATOM 730 N N . SER A 1 92 ? -12.581 1.620 3.646 1.00 98.38 92 SER A N 1
ATOM 731 C CA . SER A 1 92 ? -11.127 1.423 3.661 1.00 98.38 92 SER A CA 1
ATOM 732 C C . SER A 1 92 ? -10.481 1.960 4.938 1.00 98.38 92 SER A C 1
ATOM 734 O O . SER A 1 92 ? -9.601 1.304 5.484 1.00 98.38 92 SER A O 1
ATOM 736 N N . LEU A 1 93 ? -10.932 3.110 5.454 1.00 98.75 93 LEU A N 1
ATOM 737 C CA . LEU A 1 93 ? -10.452 3.652 6.728 1.00 98.75 93 LEU A CA 1
ATOM 738 C C . LEU A 1 93 ? -10.830 2.752 7.912 1.00 98.75 93 LEU A C 1
ATOM 740 O O . LEU A 1 93 ? -9.997 2.504 8.778 1.00 98.75 93 LEU A O 1
ATOM 744 N N . ILE A 1 94 ? -12.059 2.228 7.925 1.00 98.81 94 ILE A N 1
ATOM 745 C CA . ILE A 1 94 ? -12.541 1.310 8.968 1.00 98.81 94 ILE A CA 1
ATOM 746 C C . ILE A 1 94 ? -11.739 -0.000 8.948 1.00 98.81 94 ILE A C 1
ATOM 748 O O . ILE A 1 94 ? -11.257 -0.446 9.987 1.00 98.81 94 ILE A O 1
ATOM 752 N N . LEU A 1 95 ? -11.536 -0.596 7.768 1.00 98.62 95 LEU A N 1
ATOM 753 C CA . LEU A 1 95 ? -10.709 -1.797 7.615 1.00 98.62 95 LEU A CA 1
ATOM 754 C C . LEU A 1 95 ? -9.233 -1.514 7.928 1.00 98.62 95 LEU A C 1
ATOM 756 O O . LEU A 1 95 ? -8.563 -2.351 8.527 1.00 98.62 95 LEU A O 1
ATOM 760 N N . GLY A 1 96 ? -8.733 -0.329 7.573 1.00 98.38 96 GLY A N 1
ATOM 761 C CA . GLY A 1 96 ? -7.408 0.149 7.958 1.00 98.38 96 GLY A CA 1
ATOM 762 C C . GLY A 1 96 ? -7.243 0.182 9.476 1.00 98.38 96 GLY A C 1
ATOM 763 O O . GLY A 1 96 ? -6.287 -0.391 9.985 1.00 98.38 96 GLY A O 1
ATOM 764 N N . ALA A 1 97 ? -8.202 0.755 10.207 1.00 98.44 97 ALA A N 1
ATOM 765 C CA . ALA A 1 97 ? -8.201 0.766 11.670 1.00 98.44 97 ALA A CA 1
ATOM 766 C C . ALA A 1 97 ? -8.231 -0.644 12.267 1.00 98.44 97 ALA A C 1
ATOM 768 O O . ALA A 1 97 ? -7.409 -0.950 13.126 1.00 98.44 97 ALA A O 1
ATOM 769 N N . LEU A 1 98 ? -9.098 -1.523 11.757 1.00 98.56 98 LEU A N 1
ATOM 770 C CA . LEU A 1 98 ? -9.193 -2.913 12.209 1.00 98.56 98 LEU A CA 1
ATOM 771 C C . LEU A 1 98 ? -7.878 -3.693 12.021 1.00 98.56 98 LEU A C 1
ATOM 773 O O . LEU A 1 98 ? -7.505 -4.508 12.866 1.00 98.56 98 LEU A O 1
ATOM 777 N N . PHE A 1 99 ? -7.178 -3.463 10.905 1.00 98.31 99 PHE A N 1
ATOM 778 C CA . PHE A 1 99 ? -6.085 -4.326 10.458 1.00 98.31 99 PHE A CA 1
ATOM 779 C C . PHE A 1 99 ? -4.676 -3.725 10.524 1.00 98.31 99 PHE A C 1
ATOM 781 O O . PHE A 1 99 ? -3.724 -4.457 10.247 1.00 98.31 99 PHE A O 1
ATOM 788 N N . HIS A 1 100 ? -4.499 -2.440 10.852 1.00 95.25 100 HIS A N 1
ATOM 789 C CA . HIS A 1 100 ? -3.178 -1.787 10.793 1.00 95.25 100 HIS A CA 1
ATOM 790 C C . HIS A 1 100 ? -2.096 -2.526 11.595 1.00 95.25 100 HIS A C 1
ATOM 792 O O . HIS A 1 100 ? -0.954 -2.596 11.143 1.00 95.25 100 HIS A O 1
ATOM 798 N N . ASP A 1 101 ? -2.496 -3.167 12.695 1.00 94.31 101 ASP A N 1
ATOM 799 C CA . ASP A 1 101 ? -1.645 -3.940 13.597 1.00 94.31 101 ASP A CA 1
ATOM 800 C C . ASP A 1 101 ? -1.932 -5.458 13.584 1.00 94.31 101 ASP A C 1
ATOM 802 O O . ASP A 1 101 ? -1.527 -6.184 14.491 1.00 94.31 101 ASP A O 1
ATOM 806 N N . ILE A 1 102 ? -2.562 -5.985 12.522 1.00 96.12 102 ILE A N 1
ATOM 807 C CA . ILE A 1 102 ? -3.017 -7.393 12.429 1.00 96.12 102 ILE A CA 1
ATOM 808 C C . ILE A 1 102 ? -1.934 -8.441 12.685 1.00 96.12 102 ILE A C 1
ATOM 810 O O . ILE A 1 102 ? -2.244 -9.579 13.031 1.00 96.12 102 ILE A O 1
ATOM 814 N N . TYR A 1 103 ? -0.664 -8.085 12.492 1.00 94.50 103 TYR A N 1
ATOM 815 C CA . TYR A 1 103 ? 0.457 -9.004 12.657 1.00 94.50 103 TYR A CA 1
ATOM 816 C C . TYR A 1 103 ? 1.117 -8.945 14.041 1.00 94.50 103 TYR A C 1
ATOM 818 O O . TYR A 1 103 ? 1.895 -9.840 14.376 1.00 94.50 103 TYR A O 1
ATOM 826 N N . GLN A 1 104 ? 0.782 -7.953 14.873 1.00 90.25 104 GLN A N 1
ATOM 827 C CA . GLN A 1 104 ? 1.324 -7.843 16.229 1.00 90.25 104 GLN A CA 1
ATOM 828 C C . GLN A 1 104 ? 1.139 -9.106 17.086 1.00 90.25 104 GLN A C 1
ATOM 830 O O . GLN A 1 104 ? 2.084 -9.420 17.815 1.00 90.25 104 GLN A O 1
ATOM 835 N N . PRO A 1 105 ? 0.029 -9.879 16.997 1.00 92.25 105 PRO A N 1
ATOM 836 C CA . PRO A 1 105 ? -0.095 -11.124 17.753 1.00 92.25 105 PRO A CA 1
ATOM 837 C C . PRO A 1 105 ? 1.070 -12.087 17.513 1.00 92.25 105 PRO A C 1
ATOM 839 O O . PRO A 1 105 ? 1.617 -12.648 18.456 1.00 92.25 105 PRO A O 1
ATOM 842 N N . ILE A 1 106 ? 1.538 -12.212 16.265 1.00 90.31 106 ILE A N 1
ATOM 843 C CA . ILE A 1 106 ? 2.677 -13.076 15.940 1.00 90.31 106 ILE A CA 1
ATOM 844 C C . ILE A 1 106 ? 3.968 -12.518 16.532 1.00 90.31 106 ILE A C 1
ATOM 846 O O . ILE A 1 106 ? 4.730 -13.257 17.150 1.00 90.31 106 ILE A O 1
ATOM 850 N N . THR A 1 107 ? 4.247 -11.234 16.342 1.00 84.62 107 THR A N 1
ATOM 851 C CA . THR A 1 107 ? 5.533 -10.661 16.756 1.00 84.62 107 THR A CA 1
ATOM 852 C C . THR A 1 107 ? 5.665 -10.582 18.274 1.00 84.62 107 THR A C 1
ATOM 854 O O . THR A 1 107 ? 6.712 -10.945 18.804 1.00 84.62 107 THR A O 1
ATOM 857 N N . ARG A 1 108 ? 4.598 -10.199 18.984 1.00 80.38 108 ARG A N 1
ATOM 858 C CA . ARG A 1 108 ? 4.609 -10.034 20.447 1.00 80.38 108 ARG A CA 1
ATOM 859 C C . ARG A 1 108 ? 4.557 -11.348 21.214 1.00 80.38 108 ARG A C 1
ATOM 861 O O . ARG A 1 108 ? 5.152 -11.454 22.280 1.00 80.38 108 ARG A O 1
ATOM 868 N N . GLN A 1 109 ? 3.893 -12.370 20.678 1.00 79.81 109 GLN A N 1
ATOM 869 C CA . GLN A 1 109 ? 3.883 -13.697 21.303 1.00 79.81 109 GLN A CA 1
ATOM 870 C C . GLN A 1 109 ? 5.179 -14.486 21.037 1.00 79.81 109 GLN A C 1
ATOM 872 O O . GLN A 1 109 ? 5.377 -15.551 21.620 1.00 79.81 109 GLN A O 1
ATOM 877 N N . ASN A 1 110 ? 6.087 -13.977 20.191 1.00 78.06 110 ASN A N 1
ATOM 878 C CA . ASN A 1 110 ? 7.350 -14.632 19.844 1.00 78.06 110 ASN A CA 1
ATOM 879 C C . ASN A 1 110 ? 8.568 -13.742 20.173 1.00 78.06 110 ASN A C 1
ATOM 881 O O . ASN A 1 110 ? 9.128 -13.102 19.276 1.00 78.06 110 ASN A O 1
ATOM 885 N N . PRO A 1 111 ? 9.075 -13.773 21.422 1.00 69.38 111 PRO A N 1
ATOM 886 C CA . PRO A 1 111 ? 10.207 -12.946 21.860 1.00 69.38 111 PRO A CA 1
ATOM 887 C C . PRO A 1 111 ? 11.489 -13.141 21.034 1.00 69.38 111 PRO A C 1
ATOM 889 O O . PRO A 1 111 ? 12.318 -12.238 20.924 1.00 69.38 111 PRO A O 1
ATOM 892 N N . GLU A 1 112 ? 11.680 -14.317 20.426 1.00 70.94 112 GLU A N 1
ATOM 893 C CA . GLU A 1 112 ? 12.813 -14.574 19.528 1.00 70.94 112 GLU A CA 1
ATOM 894 C C . GLU A 1 112 ? 12.732 -13.768 18.225 1.00 70.94 112 GLU A C 1
ATOM 896 O O . GLU A 1 112 ? 13.760 -13.314 17.714 1.00 70.94 112 GLU A O 1
ATOM 901 N N . ILE A 1 113 ? 11.520 -13.574 17.696 1.00 67.00 113 ILE A N 1
ATOM 902 C CA . ILE A 1 113 ? 11.270 -12.754 16.508 1.00 67.00 113 ILE A CA 1
ATOM 903 C C . ILE A 1 113 ? 11.548 -11.295 16.854 1.00 67.00 113 ILE A C 1
ATOM 905 O O . ILE A 1 113 ? 12.350 -10.660 16.169 1.00 67.00 113 ILE A O 1
ATOM 909 N N . GLU A 1 114 ? 10.982 -10.806 17.958 1.00 63.53 114 GLU A N 1
ATOM 910 C CA . GLU A 1 114 ? 11.176 -9.441 18.453 1.00 63.53 114 GLU A CA 1
ATOM 911 C C . GLU A 1 114 ? 12.661 -9.123 18.703 1.00 63.53 114 GLU A C 1
ATOM 913 O O . GLU A 1 114 ? 13.192 -8.134 18.191 1.00 63.53 114 GLU A O 1
ATOM 918 N N . LYS A 1 115 ? 13.393 -10.023 19.375 1.00 65.31 115 LYS A N 1
ATOM 919 C CA . LYS A 1 115 ? 14.838 -9.878 19.616 1.00 65.31 115 LYS A CA 1
ATOM 920 C C . LYS A 1 115 ? 15.659 -9.857 18.324 1.00 65.31 115 LYS A C 1
ATOM 922 O O . LYS A 1 115 ? 16.686 -9.182 18.254 1.00 65.31 115 LYS A O 1
ATOM 927 N N . LYS A 1 116 ? 15.239 -10.607 17.301 1.00 68.44 116 LYS A N 1
ATOM 928 C CA . LYS A 1 116 ? 15.945 -10.706 16.016 1.00 68.44 116 LYS A CA 1
ATOM 929 C C . LYS A 1 116 ? 15.723 -9.483 15.126 1.00 68.44 116 LYS A C 1
ATOM 931 O O . LYS A 1 116 ? 16.642 -9.090 14.408 1.00 68.44 116 LYS A O 1
ATOM 936 N N . ILE A 1 117 ? 14.522 -8.906 15.138 1.00 64.38 117 ILE A N 1
ATOM 937 C CA . ILE A 1 117 ? 14.167 -7.751 14.297 1.00 64.38 117 ILE A CA 1
ATOM 938 C C . ILE A 1 117 ? 14.459 -6.406 14.980 1.00 64.38 117 ILE A C 1
ATOM 940 O O . ILE A 1 117 ? 14.759 -5.432 14.284 1.00 64.38 117 ILE A O 1
ATOM 944 N N . GLY A 1 118 ? 14.441 -6.355 16.317 1.00 69.38 118 GLY A N 1
ATOM 945 C CA . GLY A 1 118 ? 14.767 -5.174 17.117 1.00 69.38 118 GLY A CA 1
ATOM 946 C C . GLY A 1 118 ? 13.983 -3.935 16.676 1.00 69.38 118 GLY A C 1
ATOM 947 O O . GLY A 1 118 ? 12.771 -3.981 16.501 1.00 69.38 118 GLY A O 1
ATOM 948 N N . VAL A 1 119 ? 14.693 -2.836 16.394 1.00 59.88 119 VAL A N 1
ATOM 949 C CA . VAL A 1 119 ? 14.116 -1.543 15.956 1.00 59.88 119 VAL A CA 1
ATOM 950 C C . VAL A 1 119 ? 13.284 -1.650 14.661 1.00 59.88 119 VAL A C 1
ATOM 952 O O . VAL A 1 119 ? 12.516 -0.752 14.338 1.00 59.88 119 VAL A O 1
ATOM 955 N N . ARG A 1 120 ? 13.401 -2.750 13.900 1.00 59.50 120 ARG A N 1
ATOM 956 C CA . ARG A 1 120 ? 12.627 -2.984 12.668 1.00 59.50 120 ARG A CA 1
ATOM 957 C C . ARG A 1 120 ? 11.324 -3.752 12.892 1.00 59.50 120 ARG A C 1
ATOM 959 O O . ARG A 1 120 ? 10.692 -4.116 11.903 1.00 59.50 120 ARG A O 1
ATOM 966 N N . ALA A 1 121 ? 10.921 -3.998 14.141 1.00 62.97 121 ALA A N 1
ATOM 967 C CA . ALA A 1 121 ? 9.688 -4.717 14.462 1.00 62.97 121 ALA A CA 1
ATOM 968 C C . ALA A 1 121 ? 8.464 -4.132 13.749 1.00 62.97 121 ALA A C 1
ATOM 970 O O . ALA A 1 121 ? 7.779 -4.842 13.022 1.00 62.97 121 ALA A O 1
ATOM 971 N N . GLN A 1 122 ? 8.292 -2.811 13.811 1.00 70.38 122 GLN A N 1
ATOM 972 C CA . GLN A 1 122 ? 7.179 -2.134 13.145 1.00 70.38 122 GLN A CA 1
ATOM 973 C C . GLN A 1 122 ? 7.184 -2.342 11.620 1.00 70.38 122 GLN A C 1
ATOM 975 O O . GLN A 1 122 ? 6.156 -2.635 11.021 1.00 70.38 122 GLN A O 1
ATOM 980 N N . GLN A 1 123 ? 8.350 -2.258 10.971 1.00 70.25 123 GLN A N 1
ATOM 981 C CA . GLN A 1 123 ? 8.466 -2.494 9.523 1.00 70.25 123 GLN A CA 1
ATOM 982 C C . GLN A 1 123 ? 8.182 -3.955 9.148 1.00 70.25 123 GLN A C 1
ATOM 984 O O . GLN A 1 123 ? 7.659 -4.235 8.066 1.00 70.25 123 GLN A O 1
ATOM 989 N N . HIS A 1 124 ? 8.542 -4.889 10.028 1.00 72.38 124 HIS A N 1
ATOM 990 C CA . HIS A 1 124 ? 8.248 -6.304 9.858 1.00 72.38 124 HIS A CA 1
ATOM 991 C C . HIS A 1 124 ? 6.741 -6.572 9.954 1.00 72.38 124 HIS A C 1
ATOM 993 O O . HIS A 1 124 ? 6.186 -7.194 9.047 1.00 72.38 124 HIS A O 1
ATOM 999 N N . ASP A 1 125 ? 6.082 -6.044 10.984 1.00 80.69 125 ASP A N 1
ATOM 1000 C CA . ASP A 1 125 ? 4.654 -6.253 11.247 1.00 80.69 125 ASP A CA 1
ATOM 1001 C C . ASP A 1 125 ? 3.786 -5.682 10.139 1.00 80.69 125 ASP A C 1
ATOM 1003 O O . ASP A 1 125 ? 2.886 -6.346 9.639 1.00 80.69 125 ASP A O 1
ATOM 1007 N N . VAL A 1 126 ? 4.133 -4.494 9.664 1.00 85.88 126 VAL A N 1
ATOM 1008 C CA . VAL A 1 126 ? 3.459 -3.825 8.556 1.00 85.88 126 VAL A CA 1
ATOM 1009 C C . VAL A 1 126 ? 3.560 -4.628 7.248 1.00 85.88 126 VAL A C 1
ATOM 1011 O O . VAL A 1 126 ? 2.567 -4.842 6.546 1.00 85.88 126 VAL A O 1
ATOM 1014 N N . SER A 1 127 ? 4.759 -5.120 6.920 1.00 83.50 127 SER A N 1
ATOM 1015 C CA . SER A 1 127 ? 5.000 -5.914 5.707 1.00 83.50 127 SER A CA 1
ATOM 1016 C C . SER A 1 127 ? 4.293 -7.273 5.757 1.00 83.50 127 SER A C 1
ATOM 1018 O O . SER A 1 127 ? 3.638 -7.698 4.793 1.00 83.50 127 SER A O 1
ATOM 1020 N N . LYS A 1 128 ? 4.386 -7.958 6.901 1.00 88.88 128 LYS A N 1
ATOM 1021 C CA . LYS A 1 128 ? 3.761 -9.265 7.106 1.00 88.88 128 LYS A CA 1
ATOM 1022 C C . LYS A 1 128 ? 2.249 -9.166 7.262 1.00 88.88 128 LYS A C 1
ATOM 1024 O O . LYS A 1 128 ? 1.548 -9.992 6.686 1.00 88.88 128 LYS A O 1
ATOM 1029 N N . GLY A 1 129 ? 1.744 -8.125 7.915 1.00 92.88 129 GLY A N 1
ATOM 1030 C CA . GLY A 1 129 ? 0.320 -7.827 8.037 1.00 92.88 129 GLY A CA 1
ATOM 1031 C C . GLY A 1 129 ? -0.330 -7.606 6.677 1.00 92.88 129 GLY A C 1
ATOM 1032 O O . GLY A 1 129 ? -1.284 -8.301 6.333 1.00 92.88 129 GLY A O 1
ATOM 1033 N N . ARG A 1 130 ? 0.251 -6.746 5.828 1.00 93.94 130 ARG A N 1
ATOM 1034 C CA . ARG A 1 130 ? -0.221 -6.585 4.442 1.00 93.94 130 ARG A CA 1
ATOM 1035 C C . ARG A 1 130 ? -0.222 -7.909 3.673 1.00 93.94 130 ARG A C 1
ATOM 1037 O O . ARG A 1 130 ? -1.184 -8.201 2.965 1.00 93.94 130 ARG A O 1
ATOM 1044 N N . SER A 1 131 ? 0.838 -8.706 3.798 1.00 90.75 131 SER A N 1
ATOM 1045 C CA . SER A 1 131 ? 0.950 -9.993 3.094 1.00 90.75 131 SER A CA 1
ATOM 1046 C C . SER A 1 131 ? -0.106 -10.999 3.564 1.00 90.75 131 SER A C 1
ATOM 1048 O O . SER A 1 131 ? -0.768 -11.624 2.737 1.00 90.75 131 SER A O 1
ATOM 1050 N N . TYR A 1 132 ? -0.324 -11.091 4.878 1.00 94.06 132 TYR A N 1
ATOM 1051 C CA . TYR A 1 132 ? -1.358 -11.921 5.496 1.00 94.06 132 TYR A CA 1
ATOM 1052 C C . TYR A 1 132 ? -2.764 -11.566 4.989 1.00 94.06 132 TYR A C 1
ATOM 1054 O O . TYR A 1 132 ? -3.572 -12.453 4.708 1.00 94.06 132 TYR A O 1
ATOM 1062 N N . LEU A 1 133 ? -3.049 -10.271 4.828 1.00 95.62 133 LEU A N 1
ATOM 1063 C CA . LEU A 1 133 ? -4.354 -9.779 4.392 1.00 95.62 133 LEU A CA 1
ATOM 1064 C C . LEU A 1 133 ? -4.601 -9.928 2.891 1.00 95.62 133 LEU A C 1
ATOM 1066 O O . LEU A 1 133 ? -5.752 -10.109 2.503 1.00 95.62 133 LEU A O 1
ATOM 1070 N N . ALA A 1 134 ? -3.563 -9.855 2.052 1.00 92.56 134 ALA A N 1
ATOM 1071 C CA . ALA A 1 134 ? -3.697 -9.679 0.603 1.00 92.56 134 ALA A CA 1
ATOM 1072 C C . ALA A 1 134 ? -4.689 -10.659 -0.046 1.00 92.56 134 ALA A C 1
ATOM 1074 O O . ALA A 1 134 ? -5.678 -10.232 -0.637 1.00 92.56 134 ALA A O 1
ATOM 1075 N N . LEU A 1 135 ? -4.489 -11.971 0.114 1.00 89.94 135 LEU A N 1
ATOM 1076 C CA . LEU A 1 135 ? -5.421 -12.958 -0.447 1.00 89.94 135 LEU A CA 1
ATOM 1077 C C . LEU A 1 135 ? -6.752 -13.033 0.301 1.00 89.94 135 LEU A C 1
ATOM 1079 O O . LEU A 1 135 ? -7.779 -13.334 -0.302 1.00 89.94 135 LEU A O 1
ATOM 1083 N N . LYS A 1 136 ? -6.745 -12.794 1.615 1.00 94.06 136 LYS A N 1
ATOM 1084 C CA . LYS A 1 136 ? -7.947 -12.913 2.446 1.00 94.06 136 LYS A CA 1
ATOM 1085 C C . LYS A 1 136 ? -8.964 -11.827 2.103 1.00 94.06 136 LYS A C 1
ATOM 1087 O O . LYS A 1 136 ? -10.147 -12.150 2.001 1.00 94.06 136 LYS A O 1
ATOM 1092 N N . LEU A 1 137 ? -8.487 -10.598 1.879 1.00 94.00 137 LEU A N 1
ATOM 1093 C CA . LEU A 1 137 ? -9.278 -9.463 1.403 1.00 94.00 137 LEU A CA 1
ATOM 1094 C C . LEU A 1 137 ? -9.692 -9.631 -0.062 1.00 94.00 137 LEU A C 1
ATOM 1096 O O . LEU A 1 137 ? -10.848 -9.392 -0.370 1.00 94.00 137 LEU A O 1
ATOM 1100 N N . MET A 1 138 ? -8.804 -10.103 -0.948 1.00 91.44 138 MET A N 1
ATOM 1101 C CA . MET A 1 138 ? -9.171 -10.405 -2.346 1.00 91.44 138 MET A CA 1
ATOM 1102 C C . MET A 1 138 ? -10.234 -11.505 -2.458 1.00 91.44 138 MET A C 1
ATOM 1104 O O . MET A 1 138 ? -10.967 -11.565 -3.437 1.00 91.44 138 MET A O 1
ATOM 1108 N N . GLY A 1 139 ? -10.303 -12.398 -1.469 1.00 90.50 139 GLY A N 1
ATOM 1109 C CA . GLY A 1 139 ? -11.348 -13.412 -1.362 1.00 90.50 139 GLY A CA 1
ATOM 1110 C C . GLY A 1 139 ? -12.652 -12.908 -0.738 1.00 90.50 139 GLY A C 1
ATOM 1111 O O . GLY A 1 139 ? -13.508 -13.742 -0.442 1.00 90.50 139 GLY A O 1
ATOM 1112 N N . LEU A 1 140 ? -12.771 -11.609 -0.449 1.00 90.00 140 LEU A N 1
ATOM 1113 C CA . LEU A 1 140 ? -14.035 -10.941 -0.150 1.00 90.00 140 LEU A CA 1
ATOM 1114 C C . LEU A 1 140 ? -14.549 -10.297 -1.441 1.00 90.00 140 LEU A C 1
ATOM 1116 O O . LEU A 1 140 ? -13.757 -9.807 -2.241 1.00 90.00 140 LEU A O 1
ATOM 1120 N N . ASP A 1 141 ? -15.866 -10.261 -1.624 1.00 90.25 141 ASP A N 1
ATOM 1121 C CA . ASP A 1 141 ? -16.511 -9.623 -2.780 1.00 90.25 141 ASP A CA 1
ATOM 1122 C C . ASP A 1 141 ? -16.546 -8.089 -2.621 1.00 90.25 141 ASP A C 1
ATOM 1124 O O . ASP A 1 141 ? -17.597 -7.454 -2.558 1.00 90.25 141 ASP A O 1
ATOM 1128 N N . LEU A 1 142 ? -15.365 -7.495 -2.434 1.00 92.88 142 LEU A N 1
ATOM 1129 C CA . LEU A 1 142 ? -15.161 -6.060 -2.264 1.00 92.88 142 LEU A CA 1
ATOM 1130 C C . LEU A 1 142 ? -14.632 -5.439 -3.562 1.00 92.88 142 LEU A C 1
ATOM 1132 O O . LEU A 1 142 ? -13.856 -6.079 -4.279 1.00 92.88 142 LEU A O 1
ATOM 1136 N N . PRO A 1 143 ? -14.951 -4.161 -3.843 1.00 95.06 143 PRO A N 1
ATOM 1137 C CA . PRO A 1 143 ? -14.282 -3.421 -4.904 1.00 95.06 143 PRO A CA 1
ATOM 1138 C C . PRO A 1 143 ? -12.759 -3.463 -4.731 1.00 95.06 143 PRO A C 1
ATOM 1140 O O . PRO A 1 143 ? -12.245 -3.281 -3.623 1.00 95.06 143 PRO A O 1
ATOM 1143 N N . TYR A 1 144 ? -12.022 -3.654 -5.830 1.00 95.06 144 TYR A N 1
ATOM 1144 C CA . TYR A 1 144 ? -10.556 -3.723 -5.788 1.00 95.06 144 TYR A CA 1
ATOM 1145 C C . TYR A 1 144 ? -9.930 -2.464 -5.162 1.00 95.06 144 TYR A C 1
ATOM 1147 O O . TYR A 1 144 ? -8.959 -2.575 -4.421 1.00 95.06 144 TYR A O 1
ATOM 1155 N N . SER A 1 145 ? -10.528 -1.287 -5.376 1.00 94.81 145 SER A N 1
ATOM 1156 C CA . SER A 1 145 ? -10.130 -0.020 -4.744 1.00 94.81 145 SER A CA 1
ATOM 1157 C C . SER A 1 145 ? -10.122 -0.093 -3.214 1.00 94.81 145 SER A C 1
ATOM 1159 O O . SER A 1 145 ? -9.188 0.399 -2.582 1.00 94.81 145 SER A O 1
ATOM 1161 N N . VAL A 1 146 ? -11.122 -0.739 -2.605 1.00 96.94 146 VAL A N 1
ATOM 1162 C CA . VAL A 1 146 ? -11.203 -0.936 -1.150 1.00 96.94 146 VAL A CA 1
ATOM 1163 C C . VAL A 1 146 ? -10.120 -1.898 -0.681 1.00 96.94 146 VAL A C 1
ATOM 1165 O O . VAL A 1 146 ? -9.458 -1.634 0.323 1.00 96.94 146 VAL A O 1
ATOM 1168 N N . VAL A 1 147 ? -9.909 -3.000 -1.408 1.00 96.81 147 VAL A N 1
ATOM 1169 C CA . VAL A 1 147 ? -8.861 -3.976 -1.078 1.00 96.81 147 VAL A CA 1
ATOM 1170 C C . VAL A 1 147 ? -7.483 -3.320 -1.142 1.00 96.81 147 VAL A C 1
ATOM 1172 O O . VAL A 1 147 ? -6.714 -3.403 -0.186 1.00 96.81 147 VAL A O 1
ATOM 1175 N N . GLU A 1 148 ? -7.183 -2.621 -2.234 1.00 95.88 148 GLU A N 1
ATOM 1176 C CA . GLU A 1 148 ? -5.909 -1.939 -2.450 1.00 95.88 148 GLU A CA 1
ATOM 1177 C C . GLU A 1 148 ? -5.657 -0.855 -1.398 1.00 95.88 148 GLU A C 1
ATOM 1179 O O . GLU A 1 148 ? -4.586 -0.842 -0.789 1.00 95.88 148 GLU A O 1
ATOM 1184 N N . THR A 1 149 ? -6.656 -0.013 -1.120 1.00 97.12 149 THR A N 1
ATOM 1185 C CA . THR A 1 149 ? -6.543 1.065 -0.126 1.00 97.12 149 THR A CA 1
ATOM 1186 C C . THR A 1 149 ? -6.393 0.506 1.288 1.00 97.12 149 THR A C 1
ATOM 1188 O O . THR A 1 149 ? -5.560 0.979 2.055 1.00 97.12 149 THR A O 1
ATOM 1191 N N . SER A 1 150 ? -7.131 -0.547 1.649 1.00 97.69 150 SER A N 1
ATOM 1192 C CA . SER A 1 150 ? -6.987 -1.184 2.967 1.00 97.69 150 SER A CA 1
ATOM 1193 C C . SER A 1 150 ? -5.585 -1.777 3.140 1.00 97.69 150 SER A C 1
ATOM 1195 O O . SER A 1 150 ? -4.933 -1.561 4.159 1.00 97.69 150 SER A O 1
ATOM 1197 N N . LEU A 1 151 ? -5.071 -2.473 2.117 1.00 97.06 151 LEU A N 1
ATOM 1198 C CA . LEU A 1 151 ? -3.713 -3.023 2.133 1.00 97.06 151 LEU A CA 1
ATOM 1199 C C . LEU A 1 151 ? -2.641 -1.929 2.189 1.00 97.06 151 LEU A C 1
ATOM 1201 O O . LEU A 1 151 ? -1.616 -2.122 2.848 1.00 97.06 151 LEU A O 1
ATOM 1205 N N . SER A 1 152 ? -2.838 -0.802 1.500 1.00 96.38 152 SER A N 1
ATOM 1206 C CA . SER A 1 152 ? -1.893 0.316 1.533 1.00 96.38 152 SER A CA 1
ATOM 1207 C C . SER A 1 152 ? -1.893 1.018 2.889 1.00 96.38 152 SER A C 1
ATOM 1209 O O . SER A 1 152 ? -0.817 1.317 3.400 1.00 96.38 152 SER A O 1
ATOM 1211 N N . LEU A 1 153 ? -3.059 1.206 3.513 1.00 97.88 153 LEU A N 1
ATOM 1212 C CA . LEU A 1 153 ? -3.161 1.769 4.859 1.00 97.88 153 LEU A CA 1
ATOM 1213 C C . LEU A 1 153 ? -2.402 0.915 5.869 1.00 97.88 153 LEU A C 1
ATOM 1215 O O . LEU A 1 153 ? -1.542 1.437 6.573 1.00 97.88 153 LEU A O 1
ATOM 1219 N N . VAL A 1 154 ? -2.610 -0.405 5.863 1.00 96.50 154 VAL A N 1
ATOM 1220 C CA . VAL A 1 154 ? -1.834 -1.317 6.718 1.00 96.50 154 VAL A CA 1
ATOM 1221 C C . VAL A 1 154 ? -0.339 -1.169 6.440 1.00 96.50 154 VAL A C 1
ATOM 1223 O O . VAL A 1 154 ? 0.427 -0.997 7.382 1.00 96.50 154 VAL A O 1
ATOM 1226 N N . ALA A 1 155 ? 0.072 -1.138 5.165 1.00 94.62 155 ALA A N 1
ATOM 1227 C CA . ALA A 1 155 ? 1.477 -1.013 4.761 1.00 94.62 155 ALA A CA 1
ATOM 1228 C C . ALA A 1 155 ? 2.167 0.313 5.116 1.00 94.62 155 ALA A C 1
ATOM 1230 O O . ALA A 1 155 ? 3.396 0.350 5.169 1.00 94.62 155 ALA A O 1
ATOM 1231 N N . TYR A 1 156 ? 1.424 1.405 5.278 1.00 96.12 156 TYR A N 1
ATOM 1232 C CA . TYR A 1 156 ? 2.019 2.742 5.328 1.00 96.12 156 TYR A CA 1
ATOM 1233 C C . TYR A 1 156 ? 1.502 3.615 6.476 1.00 96.12 156 TYR A C 1
ATOM 1235 O O . TYR A 1 156 ? 1.919 4.765 6.564 1.00 96.12 156 TYR A O 1
ATOM 1243 N N . HIS A 1 157 ? 0.676 3.096 7.393 1.00 94.81 157 HIS A N 1
ATOM 1244 C CA . HIS A 1 157 ? 0.120 3.863 8.524 1.00 94.81 157 HIS A CA 1
ATOM 1245 C C . HIS A 1 157 ? 1.178 4.576 9.390 1.00 94.81 157 HIS A C 1
ATOM 1247 O O . HIS A 1 157 ? 0.899 5.613 9.976 1.00 94.81 157 HIS A O 1
ATOM 1253 N N . HIS A 1 158 ? 2.414 4.071 9.431 1.00 91.75 158 HIS A N 1
ATOM 1254 C CA . HIS A 1 158 ? 3.525 4.661 10.185 1.00 91.75 158 HIS A CA 1
ATOM 1255 C C . HIS A 1 158 ? 4.242 5.821 9.460 1.00 91.75 158 HIS A C 1
ATOM 1257 O O . HIS A 1 158 ? 4.996 6.577 10.080 1.00 91.75 158 HIS A O 1
ATOM 1263 N N . GLU A 1 159 ? 4.035 5.976 8.149 1.00 94.81 159 GLU A N 1
ATOM 1264 C CA . GLU A 1 159 ? 4.724 6.969 7.317 1.00 94.81 159 GLU A CA 1
ATOM 1265 C C . GLU A 1 159 ? 4.439 8.432 7.699 1.00 94.81 159 GLU A C 1
ATOM 1267 O O . GLU A 1 159 ? 5.400 9.202 7.702 1.00 94.81 159 GLU A O 1
ATOM 1272 N N . PRO A 1 160 ? 3.210 8.853 8.075 1.00 96.56 160 PRO A N 1
ATOM 1273 C CA . PRO A 1 160 ? 2.934 10.230 8.493 1.00 96.56 160 PRO A CA 1
ATOM 1274 C C . PRO A 1 160 ? 3.915 10.761 9.543 1.00 96.56 160 PRO A C 1
ATOM 1276 O O . PRO A 1 160 ? 4.526 11.817 9.360 1.00 96.56 160 PRO A O 1
ATOM 1279 N N . LYS A 1 161 ? 4.143 9.980 10.605 1.00 94.38 161 LYS A N 1
ATOM 1280 C CA . LYS A 1 161 ? 5.090 10.330 11.668 1.00 94.38 161 LYS A CA 1
ATOM 1281 C C . LYS A 1 161 ? 6.521 10.358 11.153 1.00 94.38 161 LYS A C 1
ATOM 1283 O O . LYS A 1 161 ? 7.226 11.343 11.357 1.00 94.38 161 LYS A O 1
ATOM 1288 N N . ARG A 1 162 ? 6.937 9.316 10.423 1.00 95.06 162 ARG A N 1
ATOM 1289 C CA . ARG A 1 162 ? 8.289 9.210 9.850 1.00 95.06 162 ARG A CA 1
ATOM 1290 C C . ARG A 1 162 ? 8.631 10.415 8.973 1.00 95.06 162 ARG A C 1
ATOM 1292 O O . ARG A 1 162 ? 9.706 10.994 9.113 1.00 95.06 162 ARG A O 1
ATOM 1299 N N . LEU A 1 163 ? 7.717 10.805 8.084 1.00 96.94 163 LEU A N 1
ATOM 1300 C CA . LEU A 1 163 ? 7.900 11.918 7.154 1.00 96.94 163 LEU A CA 1
ATOM 1301 C C . LEU A 1 163 ? 8.148 13.245 7.881 1.00 96.94 163 LEU A C 1
ATOM 1303 O O . LEU A 1 163 ? 8.992 14.033 7.448 1.00 96.94 163 LEU A O 1
ATOM 1307 N N . VAL A 1 164 ? 7.431 13.493 8.976 1.00 97.75 164 VAL A N 1
ATOM 1308 C CA . VAL A 1 164 ? 7.555 14.726 9.764 1.00 97.75 164 VAL A CA 1
ATOM 1309 C C . VAL A 1 164 ? 8.785 14.683 10.664 1.00 97.75 164 VAL A C 1
ATOM 1311 O O . VAL A 1 164 ? 9.599 15.604 10.622 1.00 97.75 164 VAL A O 1
ATOM 1314 N N . THR A 1 165 ? 8.962 13.615 11.443 1.00 95.94 165 THR A N 1
ATOM 1315 C CA . THR A 1 165 ? 10.069 13.482 12.402 1.00 95.94 165 THR A CA 1
ATOM 1316 C C . THR A 1 165 ? 11.430 13.467 11.708 1.00 95.94 165 THR A C 1
ATOM 1318 O O . THR A 1 165 ? 12.380 14.064 12.207 1.00 95.94 165 THR A O 1
ATOM 1321 N N . GLU A 1 166 ? 11.534 12.843 10.531 1.00 95.88 166 GLU A N 1
ATOM 1322 C CA . GLU A 1 166 ? 12.770 12.822 9.739 1.00 95.88 166 GLU A CA 1
ATOM 1323 C C . GLU A 1 166 ? 12.901 14.016 8.774 1.00 95.88 166 GLU A C 1
ATOM 1325 O O . GLU A 1 166 ? 13.827 14.038 7.961 1.00 95.88 166 GLU A O 1
ATOM 1330 N N . ASN A 1 167 ? 11.987 14.994 8.836 1.00 95.69 167 ASN A N 1
ATOM 1331 C CA . ASN A 1 167 ? 11.971 16.195 7.994 1.00 95.69 167 ASN A CA 1
ATOM 1332 C C . ASN A 1 167 ? 12.137 15.884 6.491 1.00 95.69 167 ASN A C 1
ATOM 1334 O O . ASN A 1 167 ? 13.026 16.405 5.808 1.00 95.69 167 ASN A O 1
ATOM 1338 N N . LYS A 1 168 ? 11.310 14.968 5.979 1.00 95.44 168 LYS A N 1
ATOM 1339 C CA . LYS A 1 168 ? 11.411 14.485 4.599 1.00 95.44 168 LYS A CA 1
ATOM 1340 C C . LYS A 1 168 ? 11.015 15.553 3.569 1.00 95.44 168 LYS A C 1
ATOM 1342 O O . LYS A 1 168 ? 10.128 16.368 3.831 1.00 95.44 168 LYS A O 1
ATOM 1347 N N . PRO A 1 169 ? 11.646 15.552 2.378 1.00 94.44 169 PRO A N 1
ATOM 1348 C CA . PRO A 1 169 ? 11.329 16.500 1.312 1.00 94.44 169 PRO A CA 1
ATOM 1349 C C . PRO A 1 169 ? 9.987 16.179 0.636 1.00 94.44 169 PRO A C 1
ATOM 1351 O O . PRO A 1 169 ? 9.483 15.063 0.742 1.00 94.44 169 PRO A O 1
ATOM 1354 N N . ALA A 1 170 ? 9.458 17.134 -0.139 1.00 93.69 170 ALA A N 1
ATOM 1355 C CA . ALA A 1 170 ? 8.188 17.005 -0.866 1.00 93.69 170 ALA A CA 1
ATOM 1356 C C . ALA A 1 170 ? 8.073 15.717 -1.706 1.00 93.69 170 ALA A C 1
ATOM 1358 O O . ALA A 1 170 ? 7.027 15.078 -1.702 1.00 93.69 170 ALA A O 1
ATOM 1359 N N . GLY A 1 171 ? 9.163 15.288 -2.355 1.00 92.81 171 GLY A N 1
ATOM 1360 C CA . GLY A 1 171 ? 9.167 14.071 -3.173 1.00 92.81 171 GLY A CA 1
ATOM 1361 C C . GLY A 1 171 ? 8.820 12.791 -2.397 1.00 92.81 171 GLY A C 1
ATOM 1362 O O . GLY A 1 171 ? 8.162 11.909 -2.943 1.00 92.81 171 GLY A O 1
ATOM 1363 N N . GLU A 1 172 ? 9.171 12.698 -1.110 1.00 94.31 172 GLU A N 1
ATOM 1364 C CA . GLU A 1 172 ? 8.783 11.551 -0.276 1.00 94.31 172 GLU A CA 1
ATOM 1365 C C . GLU A 1 172 ? 7.286 11.591 0.069 1.00 94.31 172 GLU A C 1
ATOM 1367 O O . GLU A 1 172 ? 6.653 10.540 0.147 1.00 94.31 172 GLU A O 1
ATOM 1372 N N . TYR A 1 173 ? 6.690 12.781 0.205 1.00 95.88 173 TYR A N 1
ATOM 1373 C CA . TYR A 1 173 ? 5.239 12.918 0.364 1.00 95.88 173 TYR A CA 1
ATOM 1374 C C . TYR A 1 173 ? 4.506 12.486 -0.911 1.00 95.88 173 TYR A C 1
ATOM 1376 O O . TYR A 1 173 ? 3.538 11.736 -0.823 1.00 95.88 173 TYR A O 1
ATOM 1384 N N . HIS A 1 174 ? 4.996 12.879 -2.094 1.00 94.31 174 HIS A N 1
ATOM 1385 C CA . HIS A 1 174 ? 4.449 12.414 -3.378 1.00 94.31 174 HIS A CA 1
ATOM 1386 C C . HIS A 1 174 ? 4.570 10.903 -3.545 1.00 94.31 174 HIS A C 1
ATOM 1388 O O . HIS A 1 174 ? 3.622 10.257 -3.989 1.00 94.31 174 HIS A O 1
ATOM 1394 N N . ARG A 1 175 ? 5.698 10.323 -3.120 1.00 94.56 175 ARG A N 1
ATOM 1395 C CA . ARG A 1 175 ? 5.881 8.870 -3.094 1.00 94.56 175 ARG A CA 1
ATOM 1396 C C . ARG A 1 175 ? 4.819 8.189 -2.240 1.00 94.56 175 ARG A C 1
ATOM 1398 O O . ARG A 1 175 ? 4.227 7.213 -2.691 1.00 94.56 175 ARG A O 1
ATOM 1405 N N . ILE A 1 176 ? 4.568 8.683 -1.026 1.00 95.25 176 ILE A N 1
ATOM 1406 C CA . ILE A 1 176 ? 3.521 8.120 -0.162 1.00 95.25 176 ILE A CA 1
ATOM 1407 C C . ILE A 1 176 ? 2.143 8.297 -0.784 1.00 95.25 176 ILE A C 1
ATOM 1409 O O . ILE A 1 176 ? 1.403 7.323 -0.852 1.00 95.25 176 ILE A O 1
ATOM 1413 N N . ALA A 1 177 ? 1.840 9.471 -1.331 1.00 94.88 177 ALA A N 1
ATOM 1414 C CA . ALA A 1 177 ? 0.573 9.730 -2.002 1.00 94.88 177 ALA A CA 1
ATOM 1415 C C . ALA A 1 177 ? 0.353 8.858 -3.257 1.00 94.88 177 ALA A C 1
ATOM 1417 O O . ALA A 1 177 ? -0.787 8.612 -3.642 1.00 94.88 177 ALA A O 1
ATOM 1418 N N . ARG A 1 178 ? 1.415 8.347 -3.895 1.00 93.31 178 ARG A N 1
ATOM 1419 C CA . ARG A 1 178 ? 1.310 7.340 -4.967 1.00 93.31 178 ARG A CA 1
ATOM 1420 C C . ARG A 1 178 ? 1.078 5.923 -4.439 1.00 93.31 178 ARG A C 1
ATOM 1422 O O . ARG A 1 178 ? 0.495 5.097 -5.136 1.00 93.31 178 ARG A O 1
ATOM 1429 N N . LEU A 1 179 ? 1.592 5.608 -3.252 1.00 93.69 179 LEU A N 1
ATOM 1430 C CA . LEU A 1 179 ? 1.562 4.259 -2.677 1.00 93.69 179 LEU A CA 1
ATOM 1431 C C . LEU A 1 179 ? 0.344 3.997 -1.783 1.00 93.69 179 LEU A C 1
ATOM 1433 O O . LEU A 1 179 ? -0.009 2.836 -1.586 1.00 93.69 179 LEU A O 1
ATOM 1437 N N . SER A 1 180 ? -0.256 5.045 -1.222 1.00 95.56 180 SER A N 1
ATOM 1438 C CA . SER A 1 180 ? -1.419 4.993 -0.338 1.00 95.56 180 SER A CA 1
ATOM 1439 C C . SER A 1 180 ? -2.195 6.307 -0.397 1.00 95.56 180 SER A C 1
ATOM 1441 O O . SER A 1 180 ? -1.649 7.341 -0.773 1.00 95.56 180 SER A O 1
ATOM 1443 N N . ASP A 1 181 ? -3.457 6.282 0.028 1.00 96.94 181 ASP A N 1
ATOM 1444 C CA . ASP A 1 181 ? -4.253 7.493 0.220 1.00 96.94 181 ASP A CA 1
ATOM 1445 C C . ASP A 1 181 ? -3.700 8.311 1.413 1.00 96.94 181 ASP A C 1
ATOM 1447 O O . ASP A 1 181 ? -3.767 7.840 2.554 1.00 96.94 181 ASP A O 1
ATOM 1451 N N . PRO A 1 182 ? -3.121 9.505 1.178 1.00 97.06 182 PRO A N 1
ATOM 1452 C CA . PRO A 1 182 ? -2.439 10.280 2.216 1.00 97.06 182 PRO A CA 1
ATOM 1453 C C . PRO A 1 182 ? -3.410 10.898 3.231 1.00 97.06 182 PRO A C 1
ATOM 1455 O O . PRO A 1 182 ? -3.083 11.033 4.408 1.00 97.06 182 PRO A O 1
ATOM 1458 N N . GLU A 1 183 ? -4.626 11.233 2.803 1.00 98.00 183 GLU A N 1
ATOM 1459 C CA . GLU A 1 183 ? -5.653 11.763 3.695 1.00 98.00 183 GLU A CA 1
ATOM 1460 C C . GLU A 1 183 ? -6.191 10.659 4.615 1.00 98.00 183 GLU A C 1
ATOM 1462 O O . GLU A 1 183 ? -6.370 10.886 5.810 1.00 98.00 183 GLU A O 1
ATOM 1467 N N . LEU A 1 184 ? -6.390 9.438 4.107 1.00 98.50 184 LEU A N 1
ATOM 1468 C CA . LEU A 1 184 ? -6.790 8.319 4.966 1.00 98.50 184 LEU A CA 1
ATOM 1469 C C . LEU A 1 184 ? -5.681 7.894 5.937 1.00 98.50 184 LEU A C 1
ATOM 1471 O O . LEU A 1 184 ? -5.991 7.520 7.065 1.00 98.50 184 LEU A O 1
ATOM 1475 N N . LEU A 1 185 ? -4.405 7.994 5.545 1.00 98.12 185 LEU A N 1
ATOM 1476 C CA . LEU A 1 185 ? -3.279 7.792 6.466 1.00 98.12 185 LEU A CA 1
ATOM 1477 C C . LEU A 1 185 ? -3.302 8.801 7.620 1.00 98.12 185 LEU A C 1
ATOM 1479 O O . LEU A 1 185 ? -3.074 8.419 8.767 1.00 98.12 185 LEU A O 1
ATOM 1483 N N . TYR A 1 186 ? -3.608 10.068 7.326 1.00 98.50 186 TYR A N 1
ATOM 1484 C CA . TYR A 1 186 ? -3.789 11.086 8.358 1.00 98.50 186 T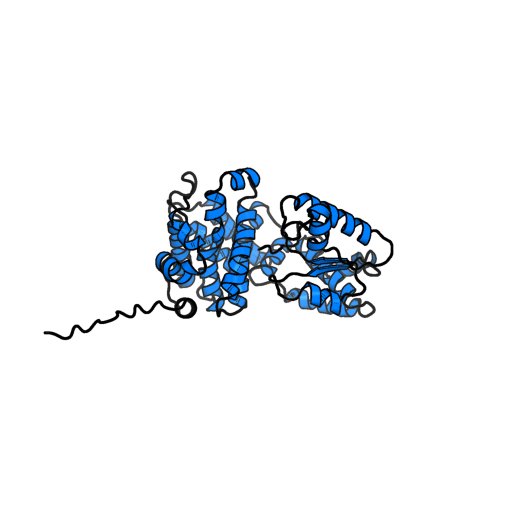YR A CA 1
ATOM 1485 C C . TYR A 1 186 ? -4.930 10.727 9.311 1.00 98.50 186 TYR A C 1
ATOM 1487 O O . TYR A 1 186 ? -4.716 10.710 10.519 1.00 98.50 186 TYR A O 1
ATOM 1495 N N . TRP A 1 187 ? -6.117 10.403 8.789 1.00 98.62 187 TRP A N 1
ATOM 1496 C CA . TRP A 1 187 ? -7.270 10.088 9.636 1.00 98.62 187 TRP A CA 1
ATOM 1497 C C . TRP A 1 187 ? -7.060 8.834 10.485 1.00 98.62 187 TRP A C 1
ATOM 1499 O O . TRP A 1 187 ? -7.454 8.823 11.649 1.00 98.62 187 TRP A O 1
ATOM 1509 N N . LEU A 1 188 ? -6.414 7.805 9.930 1.00 98.44 188 LEU A N 1
ATOM 1510 C CA . LEU A 1 188 ? -6.096 6.575 10.652 1.00 98.44 188 LEU A CA 1
ATOM 1511 C C . LEU A 1 188 ? -5.165 6.852 11.834 1.00 98.44 188 LEU A C 1
ATOM 1513 O O . LEU A 1 188 ? -5.451 6.445 12.957 1.00 98.44 188 LEU A O 1
ATOM 1517 N N . GLU A 1 189 ? -4.071 7.572 11.596 1.00 96.69 189 GLU A N 1
ATOM 1518 C CA . GLU A 1 189 ? -3.096 7.854 12.647 1.00 96.69 189 GLU A CA 1
ATOM 1519 C C . GLU A 1 189 ? -3.643 8.852 13.680 1.00 96.69 189 GLU A C 1
ATOM 1521 O O . GLU A 1 189 ? -3.391 8.721 14.878 1.00 96.69 189 GLU A O 1
ATOM 1526 N N . LEU A 1 190 ? -4.457 9.815 13.242 1.00 96.94 190 LEU A N 1
ATOM 1527 C CA . LEU A 1 190 ? -5.152 10.733 14.137 1.00 96.94 190 LEU A CA 1
ATOM 1528 C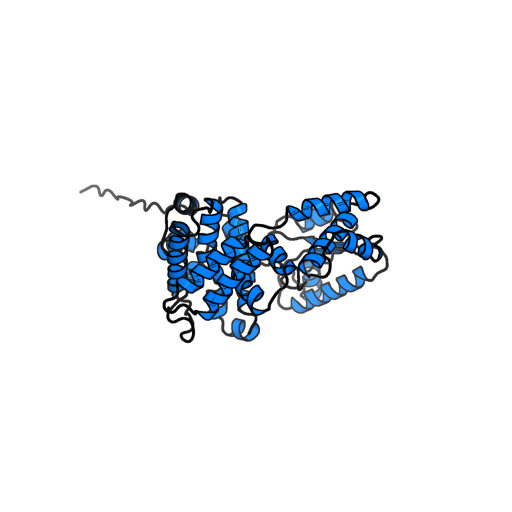 C . LEU A 1 190 ? -6.099 9.978 15.077 1.00 96.94 190 LEU A C 1
ATOM 1530 O O . LEU A 1 190 ? -6.082 10.228 16.282 1.00 96.94 190 LEU A O 1
ATOM 1534 N N . ALA A 1 191 ? -6.877 9.031 14.544 1.00 97.25 191 ALA A N 1
ATOM 1535 C CA . ALA A 1 191 ? -7.748 8.171 15.339 1.00 97.25 191 ALA A CA 1
ATOM 1536 C C . ALA A 1 191 ? -6.952 7.284 16.306 1.00 97.25 191 ALA A C 1
ATOM 1538 O O . ALA A 1 191 ? -7.342 7.134 17.461 1.00 97.25 191 ALA A O 1
ATOM 1539 N N . ASN A 1 192 ? -5.811 6.749 15.861 1.00 93.62 192 ASN A N 1
ATOM 1540 C CA . ASN A 1 192 ? -4.927 5.919 16.679 1.00 93.62 192 ASN A CA 1
ATOM 1541 C C . ASN A 1 192 ? -4.353 6.664 17.896 1.00 93.62 192 ASN A C 1
ATOM 1543 O O . ASN A 1 192 ? -4.106 6.056 18.932 1.00 93.62 192 ASN A O 1
ATOM 1547 N N . ILE A 1 193 ? -4.146 7.980 17.794 1.00 92.94 193 ILE A N 1
ATOM 1548 C CA . ILE A 1 193 ? -3.664 8.808 18.910 1.00 92.94 193 ILE A CA 1
ATOM 1549 C C . ILE A 1 193 ? -4.826 9.306 19.771 1.00 92.94 193 ILE A C 1
ATOM 1551 O O . ILE A 1 193 ? -4.756 9.230 20.995 1.00 92.94 193 ILE A O 1
ATOM 1555 N N . ARG A 1 194 ? -5.893 9.826 19.150 1.00 94.06 194 ARG A N 1
ATOM 1556 C CA . ARG A 1 194 ? -7.054 10.392 19.859 1.00 94.06 194 ARG A CA 1
ATOM 1557 C C . ARG A 1 194 ? -7.891 9.337 20.581 1.00 94.06 194 ARG A C 1
ATOM 1559 O O . ARG A 1 194 ? -8.517 9.666 21.581 1.00 94.06 194 ARG A O 1
ATOM 1566 N N . GLY A 1 195 ? -7.900 8.099 20.087 1.00 89.56 195 GLY A N 1
ATOM 1567 C CA . GLY A 1 195 ? -8.604 6.985 20.718 1.00 89.56 195 GLY A CA 1
ATOM 1568 C C . GLY A 1 195 ? -7.996 6.555 22.056 1.00 89.56 195 GLY A C 1
ATOM 1569 O O . GLY A 1 195 ? -8.688 5.923 22.847 1.00 89.56 195 GLY A O 1
ATOM 1570 N N . ARG A 1 196 ? -6.738 6.920 22.331 1.00 85.94 196 ARG A N 1
ATOM 1571 C CA . ARG A 1 196 ? -6.026 6.524 23.551 1.00 85.94 196 ARG A CA 1
ATOM 1572 C C . ARG A 1 196 ? -6.568 7.220 24.792 1.00 85.94 196 ARG A C 1
ATOM 1574 O O . ARG A 1 196 ? -6.967 8.382 24.734 1.00 85.94 196 ARG A O 1
ATOM 1581 N N . GLU A 1 197 ? -6.482 6.558 25.946 1.00 76.50 197 GLU A N 1
ATOM 1582 C CA . GLU A 1 197 ? -6.900 7.153 27.229 1.00 76.50 197 GLU A CA 1
ATOM 1583 C C . GLU A 1 197 ? -6.062 8.383 27.609 1.00 76.50 197 GLU A C 1
ATOM 1585 O O . GLU A 1 197 ? -6.581 9.369 28.136 1.00 76.50 197 GLU A O 1
ATOM 1590 N N . CYS A 1 198 ? -4.761 8.343 27.308 1.00 72.06 198 CYS A N 1
ATOM 1591 C CA . CYS A 1 198 ? -3.843 9.464 27.479 1.00 72.06 198 CYS A CA 1
ATOM 1592 C C . CYS A 1 198 ? -3.154 9.766 26.140 1.00 72.06 198 CYS A C 1
ATOM 1594 O O . CYS A 1 198 ? -2.083 9.220 25.861 1.00 72.06 198 CYS A O 1
ATOM 1596 N N . PRO A 1 199 ? -3.758 10.612 25.286 1.00 74.56 199 PRO A N 1
ATOM 1597 C CA . PRO A 1 199 ? -3.173 10.948 23.997 1.00 74.56 199 PRO A CA 1
ATOM 1598 C C . PRO A 1 199 ? -1.821 11.645 24.171 1.00 74.56 199 PRO A C 1
ATOM 1600 O O . PRO A 1 199 ? -1.722 12.688 24.829 1.00 74.56 199 PRO A O 1
ATOM 1603 N N . ASP A 1 200 ? -0.780 11.106 23.536 1.00 83.69 200 ASP A N 1
ATOM 1604 C CA . ASP A 1 200 ? 0.520 11.767 23.471 1.00 83.69 200 ASP A CA 1
ATOM 1605 C C . ASP A 1 200 ? 0.399 13.037 22.614 1.00 83.69 200 ASP A C 1
ATOM 1607 O O . ASP A 1 200 ? 0.281 12.994 21.384 1.00 83.69 200 ASP A O 1
ATOM 1611 N N . ARG A 1 201 ? 0.433 14.196 23.283 1.00 86.31 201 ARG A N 1
ATOM 1612 C CA . ARG A 1 201 ? 0.327 15.511 22.637 1.00 86.31 201 ARG A CA 1
ATOM 1613 C C . ARG A 1 201 ? 1.418 15.738 21.597 1.00 86.31 201 ARG A C 1
ATOM 1615 O O . ARG A 1 201 ? 1.150 16.362 20.575 1.00 86.31 201 ARG A O 1
ATOM 1622 N N . GLN A 1 202 ? 2.627 15.230 21.828 1.00 90.06 202 GLN A N 1
ATOM 1623 C CA . GLN A 1 202 ? 3.723 15.389 20.881 1.00 90.06 202 GLN A CA 1
ATOM 1624 C C . GLN A 1 202 ? 3.452 14.591 19.601 1.00 90.06 202 GLN A C 1
ATOM 1626 O O . GLN A 1 202 ? 3.706 15.089 18.504 1.00 90.06 202 GLN A O 1
ATOM 1631 N N . GLN A 1 203 ? 2.898 13.381 19.720 1.00 91.06 203 GLN A N 1
ATOM 1632 C CA . GLN A 1 203 ? 2.495 12.579 18.559 1.00 91.06 203 GLN A CA 1
ATOM 1633 C C . GLN A 1 203 ? 1.353 13.251 17.793 1.00 91.06 203 GLN A C 1
ATOM 1635 O O . GLN A 1 203 ? 1.392 13.304 16.564 1.00 91.06 203 GLN A O 1
ATOM 1640 N N . LEU A 1 204 ? 0.374 13.819 18.503 1.00 93.38 204 LEU A N 1
ATOM 1641 C CA . LEU A 1 204 ? -0.734 14.542 17.881 1.00 93.38 204 LEU A CA 1
ATOM 1642 C C . LEU A 1 204 ? -0.229 15.723 17.036 1.00 93.38 204 LEU A C 1
ATOM 1644 O O . LEU A 1 204 ? -0.575 15.832 15.861 1.00 93.38 204 LEU A O 1
ATOM 1648 N N . GLU A 1 205 ? 0.667 16.546 17.590 1.00 95.75 205 GLU A N 1
ATOM 1649 C CA . GLU A 1 205 ? 1.288 17.654 16.853 1.00 95.75 205 GLU A CA 1
ATOM 1650 C C . GLU A 1 205 ? 2.059 17.183 15.611 1.00 95.75 205 GLU A C 1
ATOM 1652 O O . GLU A 1 205 ? 2.086 17.873 14.589 1.00 95.75 205 GLU A O 1
ATOM 1657 N N . ILE A 1 206 ? 2.724 16.025 15.686 1.00 96.75 206 ILE A N 1
ATOM 1658 C CA . ILE A 1 206 ? 3.445 15.437 14.550 1.00 96.75 206 ILE A CA 1
ATOM 1659 C C . ILE A 1 206 ? 2.464 15.087 13.424 1.00 96.75 206 ILE A C 1
ATOM 1661 O O . ILE A 1 206 ? 2.720 15.419 12.266 1.00 96.75 206 ILE A O 1
ATOM 1665 N N . VAL A 1 207 ? 1.332 14.462 13.743 1.00 96.62 207 VAL A N 1
ATOM 1666 C CA . VAL A 1 207 ? 0.329 14.054 12.746 1.00 96.62 207 VAL A CA 1
ATOM 1667 C C . VAL A 1 207 ? -0.399 15.255 12.148 1.00 96.62 207 VAL A C 1
ATOM 1669 O O . VAL A 1 207 ? -0.617 15.310 10.938 1.00 96.62 207 VAL A O 1
ATOM 1672 N N . GLU A 1 208 ? -0.699 16.276 12.946 1.00 97.12 208 GLU A N 1
ATOM 1673 C CA . GLU A 1 208 ? -1.248 17.537 12.435 1.00 97.12 208 GLU A CA 1
ATOM 1674 C C . GLU A 1 208 ? -0.266 18.243 11.487 1.00 97.12 208 GLU A C 1
ATOM 1676 O O . GLU A 1 208 ? -0.658 18.703 10.409 1.00 97.12 208 GLU A O 1
ATOM 1681 N N . LYS A 1 209 ? 1.036 18.251 11.813 1.00 98.12 209 LYS A N 1
ATOM 1682 C CA . LYS A 1 209 ? 2.084 18.751 10.905 1.00 98.12 209 LYS A CA 1
ATOM 1683 C C . LYS A 1 209 ? 2.154 17.952 9.607 1.00 98.12 209 LYS A C 1
ATOM 1685 O O . LYS A 1 209 ? 2.356 18.561 8.556 1.00 98.12 209 LYS A O 1
ATOM 1690 N N . TYR A 1 210 ? 1.962 16.631 9.652 1.00 98.44 210 TYR A N 1
ATOM 1691 C CA . TYR A 1 210 ? 1.880 15.816 8.438 1.00 98.44 210 TYR A CA 1
ATOM 1692 C C . TYR A 1 210 ? 0.754 16.315 7.530 1.00 98.44 210 TYR A C 1
ATOM 1694 O O . TYR A 1 210 ? 1.004 16.548 6.348 1.00 98.44 210 TYR A O 1
ATOM 1702 N N . GLY A 1 211 ? -0.439 16.566 8.083 1.00 97.88 211 GLY A N 1
ATOM 1703 C CA . GLY A 1 211 ? -1.567 17.119 7.331 1.00 97.88 211 GLY A CA 1
ATOM 1704 C C . GLY A 1 211 ? -1.232 18.439 6.635 1.00 97.88 211 GLY A C 1
ATOM 1705 O O . GLY A 1 211 ? -1.429 18.586 5.426 1.00 97.88 211 GLY A O 1
ATOM 1706 N N . LEU A 1 212 ? -0.622 19.372 7.370 1.00 98.00 212 LEU A N 1
ATOM 1707 C CA . LEU A 1 212 ? -0.187 20.663 6.828 1.00 98.00 212 LEU A CA 1
ATOM 1708 C C . LEU A 1 212 ? 0.863 20.512 5.717 1.00 98.00 212 LEU A C 1
ATOM 1710 O O . LEU A 1 212 ? 0.783 21.186 4.688 1.00 98.00 212 LEU A O 1
ATOM 1714 N N . TYR A 1 213 ? 1.857 19.641 5.902 1.00 98.25 213 TYR A N 1
ATOM 1715 C CA . TYR A 1 213 ? 2.914 19.420 4.913 1.00 98.25 213 TYR A CA 1
ATOM 1716 C C . TYR A 1 213 ? 2.412 18.690 3.672 1.00 98.25 213 TYR A C 1
ATOM 1718 O O . TYR A 1 213 ? 2.755 19.095 2.563 1.00 98.25 213 TYR A O 1
ATOM 1726 N N . ALA A 1 214 ? 1.561 17.679 3.829 1.00 97.06 214 ALA A N 1
ATOM 1727 C CA . ALA A 1 214 ? 0.952 16.976 2.712 1.00 97.06 214 ALA A CA 1
ATOM 1728 C C . ALA A 1 214 ? 0.106 17.931 1.852 1.00 97.06 214 ALA A C 1
ATOM 1730 O O . ALA A 1 214 ? 0.252 17.936 0.633 1.00 97.06 214 ALA A O 1
ATOM 1731 N N . GLN A 1 215 ? -0.683 18.825 2.457 1.00 96.31 215 GLN A N 1
ATOM 1732 C CA . GLN A 1 215 ? -1.406 19.865 1.713 1.00 96.31 215 GLN A CA 1
ATOM 1733 C C . GLN A 1 215 ? -0.459 20.872 1.046 1.00 96.31 215 GLN A C 1
ATOM 1735 O O . GLN A 1 215 ? -0.593 21.145 -0.147 1.00 96.31 215 GLN A O 1
ATOM 1740 N N . LYS A 1 216 ? 0.544 21.379 1.778 1.00 96.62 216 LYS A N 1
ATOM 1741 C CA . LYS A 1 216 ? 1.558 22.311 1.250 1.00 96.62 216 LYS A CA 1
ATOM 1742 C C . LYS A 1 216 ? 2.292 21.743 0.034 1.00 96.62 216 LYS A C 1
ATOM 1744 O O . LYS A 1 216 ? 2.576 22.480 -0.905 1.00 96.62 216 LYS A O 1
ATOM 1749 N N . TYR A 1 217 ? 2.623 20.456 0.060 1.00 94.25 217 TYR A N 1
ATOM 1750 C CA . TYR A 1 217 ? 3.318 19.770 -1.028 1.00 94.25 217 TYR A CA 1
ATOM 1751 C C . TYR A 1 217 ? 2.375 19.234 -2.110 1.00 94.25 217 TYR A C 1
ATOM 1753 O O . TYR A 1 217 ? 2.850 18.580 -3.031 1.00 94.25 217 TYR A O 1
ATOM 1761 N N . GLN A 1 218 ? 1.069 19.517 -2.038 1.00 93.00 218 GLN A N 1
ATOM 1762 C CA . GLN A 1 218 ? 0.063 19.006 -2.980 1.00 93.00 218 GLN A CA 1
ATOM 1763 C C . GLN A 1 218 ? 0.021 17.466 -3.034 1.00 93.00 218 GLN A C 1
ATOM 1765 O O . GLN A 1 218 ? -0.241 16.863 -4.067 1.00 93.00 218 GLN A O 1
ATOM 1770 N N . ALA A 1 219 ? 0.272 16.828 -1.893 1.00 94.06 219 ALA A N 1
ATOM 1771 C CA . ALA A 1 219 ? 0.274 15.386 -1.673 1.00 94.06 219 ALA A CA 1
ATOM 1772 C C . ALA A 1 219 ? -0.855 14.962 -0.706 1.00 94.06 219 ALA A C 1
ATOM 1774 O O . ALA A 1 219 ? -0.668 14.054 0.097 1.00 94.06 219 ALA A O 1
ATOM 1775 N N . TRP A 1 220 ? -2.007 15.649 -0.742 1.00 94.94 220 TRP A N 1
ATOM 1776 C CA . TRP A 1 220 ? -3.204 15.345 0.073 1.00 94.94 220 TRP A CA 1
ATOM 1777 C C . TRP A 1 220 ? -4.238 14.464 -0.647 1.00 94.94 220 TRP A C 1
ATOM 1779 O O . TRP A 1 220 ? -5.302 14.157 -0.122 1.00 94.94 220 TRP A O 1
ATOM 1789 N N . GLN A 1 221 ? -3.942 14.056 -1.874 1.00 89.50 221 GLN A N 1
ATOM 1790 C CA . GLN A 1 221 ? -4.764 13.147 -2.666 1.00 89.50 221 GLN A CA 1
ATOM 1791 C C . GLN A 1 221 ? -3.852 12.117 -3.318 1.00 89.50 221 GLN A C 1
ATOM 1793 O O . GLN A 1 221 ? -2.642 12.340 -3.406 1.00 89.50 221 GLN A O 1
ATOM 1798 N N . SER A 1 222 ? -4.424 11.004 -3.781 1.00 78.69 222 SER A N 1
ATOM 1799 C CA . SER A 1 222 ? -3.671 9.998 -4.526 1.00 78.69 222 SER A CA 1
ATOM 1800 C C . SER A 1 222 ? -2.907 10.639 -5.686 1.00 78.69 222 SER A C 1
ATOM 1802 O O . SER A 1 222 ? -3.480 11.336 -6.524 1.00 78.69 222 SER A O 1
ATOM 1804 N N . PHE A 1 223 ? -1.601 10.402 -5.718 1.00 74.31 223 PHE A N 1
ATOM 1805 C CA . PHE A 1 223 ? -0.668 11.050 -6.629 1.00 74.31 223 PHE A CA 1
ATOM 1806 C C . PHE A 1 223 ? -0.299 10.104 -7.775 1.00 74.31 223 PHE A C 1
ATOM 1808 O O . PHE A 1 223 ? -0.049 8.918 -7.567 1.00 74.31 223 PHE A O 1
ATOM 1815 N N . GLY A 1 224 ? -0.259 10.616 -9.005 1.00 70.00 224 GLY A N 1
ATOM 1816 C CA . GLY A 1 224 ? 0.103 9.814 -10.182 1.00 70.00 224 GLY A CA 1
ATOM 1817 C C . GLY A 1 224 ? -0.483 10.314 -11.498 1.00 70.00 224 GLY A C 1
ATOM 1818 O O . GLY A 1 224 ? 0.111 10.082 -12.551 1.00 70.00 224 GLY A O 1
ATOM 1819 N N . ALA A 1 225 ? -1.590 11.061 -11.453 1.00 74.88 225 ALA A N 1
ATOM 1820 C CA . ALA A 1 225 ? -2.131 11.739 -12.633 1.00 74.88 225 ALA A CA 1
ATOM 1821 C C . ALA A 1 225 ? -1.115 12.733 -13.224 1.00 74.88 225 ALA A C 1
ATOM 1823 O O . ALA A 1 225 ? -0.953 12.799 -14.441 1.00 74.88 225 ALA A O 1
ATOM 1824 N N . ASP A 1 226 ? -0.344 13.413 -12.372 1.00 75.50 226 ASP A N 1
ATOM 1825 C CA . ASP A 1 226 ? 0.697 14.353 -12.801 1.00 75.50 226 ASP A CA 1
ATOM 1826 C C . ASP A 1 226 ? 1.794 13.673 -13.629 1.00 75.50 226 ASP A C 1
ATOM 1828 O O . ASP A 1 226 ? 2.302 14.244 -14.602 1.00 75.50 226 ASP A O 1
ATOM 1832 N N . TYR A 1 227 ? 2.093 12.404 -13.333 1.00 87.81 227 TYR A N 1
ATOM 1833 C CA . TYR A 1 227 ? 3.046 11.614 -14.108 1.00 87.81 227 TYR A CA 1
ATOM 1834 C C . TYR A 1 227 ? 2.536 11.244 -15.505 1.00 87.81 227 TYR A C 1
ATOM 1836 O O . TYR A 1 227 ? 3.350 10.878 -16.350 1.00 87.81 227 TYR A O 1
ATOM 1844 N N . GLN A 1 228 ? 1.243 11.396 -15.815 1.00 89.88 228 GLN A N 1
ATOM 1845 C CA . GLN A 1 228 ? 0.739 11.185 -17.180 1.00 89.88 228 GLN A CA 1
ATOM 1846 C C . GLN A 1 228 ? 1.326 12.199 -18.164 1.00 89.88 228 GLN A C 1
ATOM 1848 O O . GLN A 1 228 ? 1.676 11.847 -19.292 1.00 89.88 228 GLN A O 1
ATOM 1853 N N . SER A 1 229 ? 1.515 13.447 -17.728 1.00 92.50 229 SER A N 1
ATOM 1854 C CA . SER A 1 229 ? 2.173 14.467 -18.550 1.00 92.50 229 SER A CA 1
ATOM 1855 C C . SER A 1 229 ? 3.637 14.103 -18.836 1.00 92.50 229 SER A C 1
ATOM 1857 O O . SER A 1 229 ? 4.104 14.228 -19.969 1.00 92.50 229 SER A O 1
ATOM 1859 N N . TRP A 1 230 ? 4.341 13.550 -17.843 1.00 94.69 230 TRP A N 1
ATOM 1860 C CA . TRP A 1 230 ? 5.720 13.077 -17.986 1.00 94.69 230 TRP A CA 1
ATOM 1861 C C . TRP A 1 230 ? 5.795 11.836 -18.876 1.00 94.69 230 TRP A C 1
ATOM 1863 O O . TRP A 1 230 ? 6.686 11.725 -19.715 1.00 94.69 230 TRP A O 1
ATOM 1873 N N . ARG A 1 231 ? 4.832 10.918 -18.752 1.00 95.38 231 ARG A N 1
ATOM 1874 C CA . ARG A 1 231 ? 4.695 9.745 -19.621 1.00 95.38 231 ARG A CA 1
ATOM 1875 C C . ARG A 1 231 ? 4.544 10.162 -21.083 1.00 95.38 231 ARG A C 1
ATOM 1877 O O . ARG A 1 231 ? 5.261 9.650 -21.940 1.00 95.38 231 ARG A O 1
ATOM 1884 N N . ALA A 1 232 ? 3.654 11.115 -21.362 1.00 96.00 232 ALA A N 1
ATOM 1885 C CA . ALA A 1 232 ? 3.465 11.668 -22.701 1.00 96.00 232 ALA A CA 1
ATOM 1886 C C . ALA A 1 232 ? 4.734 12.364 -23.220 1.00 96.00 232 ALA A C 1
ATOM 1888 O O . ALA A 1 232 ? 5.110 12.169 -24.376 1.00 96.00 232 ALA A O 1
ATOM 1889 N N . TYR A 1 233 ? 5.424 13.116 -22.357 1.00 97.00 233 TYR A N 1
ATOM 1890 C CA . TYR A 1 233 ? 6.708 13.738 -22.672 1.00 97.00 233 TYR A CA 1
ATOM 1891 C C . TYR A 1 233 ? 7.757 12.699 -23.099 1.00 97.00 233 TYR A C 1
ATOM 1893 O O . TYR A 1 233 ? 8.270 12.786 -24.212 1.00 97.00 233 TYR A O 1
ATOM 1901 N N . PHE A 1 234 ? 8.030 11.670 -22.288 1.00 97.25 234 PHE A N 1
ATOM 1902 C CA . PHE A 1 234 ? 9.032 10.655 -22.643 1.00 97.25 234 PHE A CA 1
ATOM 1903 C C . PHE A 1 234 ? 8.632 9.839 -23.872 1.00 97.25 234 PHE A C 1
ATOM 1905 O O . PHE A 1 234 ? 9.497 9.509 -24.679 1.00 97.25 234 PHE A O 1
ATOM 1912 N N . ASN A 1 235 ? 7.340 9.565 -24.072 1.00 97.12 235 ASN A N 1
ATOM 1913 C CA . ASN A 1 235 ? 6.865 8.912 -25.293 1.00 97.12 235 ASN A CA 1
ATOM 1914 C C . ASN A 1 235 ? 7.187 9.719 -26.557 1.00 97.12 235 ASN A C 1
ATOM 1916 O O . ASN A 1 235 ? 7.517 9.128 -27.583 1.00 97.12 235 ASN A O 1
ATOM 1920 N N . ARG A 1 236 ? 7.120 11.053 -26.481 1.00 97.81 236 ARG A N 1
ATOM 1921 C CA . ARG A 1 236 ? 7.474 11.947 -27.587 1.00 97.81 236 ARG A CA 1
ATOM 1922 C C . ARG A 1 236 ? 8.987 12.053 -27.777 1.00 97.81 236 ARG A C 1
ATOM 1924 O O . ARG A 1 236 ? 9.474 11.828 -28.879 1.00 97.81 236 ARG A O 1
ATOM 1931 N N . GLU A 1 237 ? 9.730 12.380 -26.721 1.00 97.88 237 GLU A N 1
ATOM 1932 C CA . GLU A 1 237 ? 11.176 12.647 -26.818 1.00 97.88 237 GLU A CA 1
ATOM 1933 C C . GLU A 1 237 ? 11.999 11.384 -27.116 1.00 97.88 237 GLU A C 1
ATOM 1935 O O . GLU A 1 237 ? 13.065 11.452 -27.726 1.00 97.88 237 GLU A O 1
ATOM 1940 N N . LEU A 1 238 ? 11.501 10.214 -26.709 1.00 97.06 238 LEU A N 1
ATOM 1941 C CA . LEU A 1 238 ? 12.130 8.915 -26.945 1.00 97.06 238 LEU A CA 1
ATOM 1942 C C . LEU A 1 238 ? 11.346 8.081 -27.970 1.00 97.06 238 LEU A C 1
ATOM 1944 O O . LEU A 1 238 ? 11.345 6.852 -27.901 1.00 97.06 238 LEU A O 1
ATOM 1948 N N . ALA A 1 239 ? 10.681 8.725 -28.937 1.00 97.06 239 ALA A N 1
ATOM 1949 C CA . ALA A 1 239 ? 9.881 8.035 -29.955 1.00 97.06 239 ALA A CA 1
ATOM 1950 C C . ALA A 1 239 ? 10.687 6.994 -30.760 1.00 97.06 239 ALA A C 1
ATOM 1952 O O . ALA A 1 239 ? 10.139 5.966 -31.151 1.00 97.06 239 ALA A O 1
ATOM 1953 N N . ASN A 1 240 ? 11.991 7.234 -30.943 1.00 96.38 240 ASN A N 1
ATOM 1954 C CA . ASN A 1 240 ? 12.910 6.343 -31.660 1.00 96.38 240 ASN A CA 1
ATOM 1955 C C . ASN A 1 240 ? 13.422 5.154 -30.823 1.00 96.38 240 ASN A C 1
ATOM 1957 O O . ASN A 1 240 ? 14.117 4.297 -31.363 1.00 96.38 240 ASN A O 1
ATOM 1961 N N . TRP A 1 241 ? 13.112 5.092 -29.523 1.00 95.44 241 TRP A N 1
ATOM 1962 C CA . TRP A 1 241 ? 13.466 3.966 -28.656 1.00 95.44 241 TRP A CA 1
ATOM 1963 C C . TRP A 1 241 ? 12.262 3.043 -28.441 1.00 95.44 241 TRP A C 1
ATOM 1965 O O . TRP A 1 241 ? 11.103 3.440 -28.593 1.00 95.44 241 TRP A O 1
ATOM 1975 N N . ASN A 1 242 ? 12.545 1.788 -28.084 1.00 92.62 242 ASN A N 1
ATOM 1976 C CA . ASN A 1 242 ? 11.514 0.795 -27.797 1.00 92.62 242 ASN A CA 1
ATOM 1977 C C . ASN A 1 242 ? 10.739 1.122 -26.501 1.00 92.62 242 ASN A C 1
ATOM 1979 O O . ASN A 1 242 ? 11.095 2.026 -25.740 1.00 92.62 242 ASN A O 1
ATOM 1983 N N . GLN A 1 243 ? 9.656 0.379 -26.257 1.00 93.50 243 GLN A N 1
ATOM 1984 C CA . GLN A 1 243 ? 8.788 0.622 -25.106 1.00 93.50 243 GLN A CA 1
ATOM 1985 C C . GLN A 1 243 ? 9.508 0.421 -23.765 1.00 93.50 243 GLN A C 1
ATOM 1987 O O . GLN A 1 243 ? 9.331 1.246 -22.872 1.00 93.50 243 GLN A O 1
ATOM 1992 N N . ASP A 1 244 ? 10.371 -0.589 -23.651 1.00 90.56 244 ASP A N 1
ATOM 1993 C CA . ASP A 1 244 ? 11.106 -0.883 -22.417 1.00 90.56 244 ASP A CA 1
ATOM 1994 C C . ASP A 1 244 ? 12.040 0.263 -22.018 1.00 90.56 244 ASP A C 1
ATOM 1996 O O . ASP A 1 244 ? 12.101 0.638 -20.848 1.00 90.56 244 ASP A O 1
ATOM 2000 N N . THR A 1 245 ? 12.749 0.867 -22.980 1.00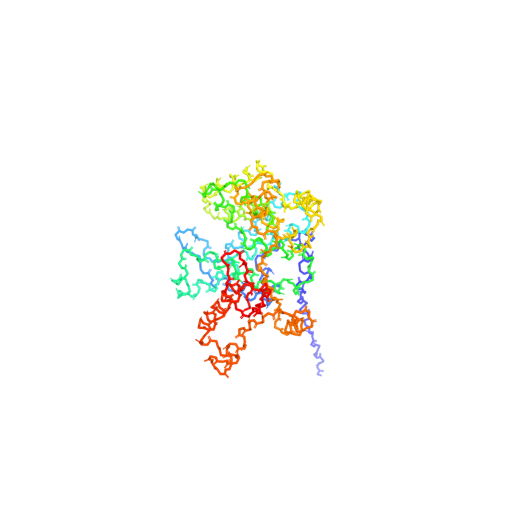 93.06 245 THR A N 1
ATOM 2001 C CA . THR A 1 245 ? 13.575 2.051 -22.721 1.00 93.06 245 THR A CA 1
ATOM 2002 C C . THR A 1 245 ? 12.711 3.207 -22.230 1.00 93.06 245 THR A C 1
ATOM 2004 O O . THR A 1 245 ? 13.068 3.867 -21.253 1.00 93.06 245 THR A O 1
ATOM 2007 N N . ARG A 1 246 ? 11.567 3.462 -22.878 1.00 96.06 246 ARG A N 1
ATOM 2008 C CA . ARG A 1 246 ? 10.650 4.538 -22.465 1.00 96.06 246 ARG A CA 1
ATOM 2009 C C . ARG A 1 246 ? 10.128 4.316 -21.048 1.00 96.06 246 ARG A C 1
ATOM 2011 O O . ARG A 1 246 ? 10.111 5.254 -20.251 1.00 96.06 246 ARG A O 1
ATOM 2018 N N . ASP A 1 247 ? 9.761 3.080 -20.723 1.00 94.62 247 ASP A N 1
ATOM 2019 C CA . ASP A 1 247 ? 9.285 2.681 -19.400 1.00 94.62 247 ASP A CA 1
ATOM 2020 C C . ASP A 1 247 ? 10.376 2.817 -18.340 1.00 94.62 247 ASP A C 1
ATOM 2022 O O . ASP A 1 247 ? 10.118 3.369 -17.270 1.00 94.62 247 ASP A O 1
ATOM 2026 N N . LEU A 1 248 ? 11.605 2.399 -18.655 1.00 94.38 248 LEU A N 1
ATOM 2027 C CA . LEU A 1 248 ? 12.752 2.548 -17.768 1.00 94.38 248 LEU A CA 1
ATOM 2028 C C . LEU A 1 248 ? 13.035 4.020 -17.463 1.00 94.38 248 LEU A C 1
ATOM 2030 O O . LEU A 1 248 ? 13.168 4.381 -16.295 1.00 94.38 248 LEU A O 1
ATOM 2034 N N . VAL A 1 249 ? 13.130 4.869 -18.491 1.00 96.44 249 VAL A N 1
ATOM 2035 C CA . VAL A 1 249 ? 13.431 6.297 -18.305 1.00 96.44 249 VAL A CA 1
ATOM 2036 C C . VAL A 1 249 ? 12.324 6.976 -17.502 1.00 96.44 249 VAL A C 1
ATOM 2038 O O . VAL A 1 249 ? 12.611 7.715 -16.562 1.00 96.44 249 VAL A O 1
ATOM 2041 N N . PHE A 1 250 ? 11.061 6.670 -17.800 1.00 96.31 250 PHE A N 1
ATOM 2042 C CA . PHE A 1 250 ? 9.924 7.182 -17.041 1.00 96.31 250 PHE A CA 1
ATOM 2043 C C . PHE A 1 250 ? 9.950 6.739 -15.569 1.00 96.31 250 PHE A C 1
ATOM 2045 O O . PHE A 1 250 ? 9.801 7.570 -14.671 1.00 96.31 250 PHE A O 1
ATOM 2052 N N . ALA A 1 251 ? 10.200 5.456 -15.298 1.00 94.19 251 ALA A N 1
ATOM 2053 C CA . ALA A 1 251 ? 10.290 4.936 -13.935 1.00 94.19 251 ALA A CA 1
ATOM 2054 C C . ALA A 1 251 ? 11.469 5.548 -13.158 1.00 94.19 251 ALA A C 1
ATOM 2056 O O . ALA A 1 251 ? 11.329 5.891 -11.982 1.00 94.19 251 ALA A O 1
ATOM 2057 N N . GLN A 1 252 ? 12.618 5.742 -13.814 1.00 95.56 252 GLN A N 1
ATOM 2058 C CA . GLN A 1 252 ? 13.768 6.438 -13.232 1.00 95.56 252 GLN A CA 1
ATOM 2059 C C . GLN A 1 252 ? 13.453 7.908 -12.938 1.00 95.56 252 GLN A C 1
ATOM 2061 O O . GLN A 1 252 ? 13.874 8.410 -11.894 1.00 95.56 252 GLN A O 1
ATOM 2066 N N . ALA A 1 253 ? 12.682 8.579 -13.801 1.00 95.44 253 ALA A N 1
ATOM 2067 C CA . ALA A 1 253 ? 12.241 9.952 -13.573 1.00 95.44 253 ALA A CA 1
ATOM 2068 C C . ALA A 1 253 ? 11.416 10.051 -12.285 1.00 95.44 253 ALA A C 1
ATOM 2070 O O . ALA A 1 253 ? 11.742 10.855 -11.414 1.00 95.44 253 ALA A O 1
ATOM 2071 N N . ILE A 1 254 ? 10.402 9.191 -12.135 1.00 93.88 254 ILE A N 1
ATOM 2072 C CA . ILE A 1 254 ? 9.557 9.134 -10.933 1.00 93.88 254 ILE A CA 1
ATOM 2073 C C . ILE A 1 254 ? 10.418 8.878 -9.695 1.00 93.88 254 ILE A C 1
ATOM 2075 O O . ILE A 1 254 ? 10.404 9.672 -8.759 1.00 93.88 254 ILE A O 1
ATOM 2079 N N . ALA A 1 255 ? 11.237 7.822 -9.711 1.00 93.00 255 ALA A N 1
ATOM 2080 C CA . ALA A 1 255 ? 12.053 7.447 -8.558 1.00 93.00 255 ALA A CA 1
ATOM 2081 C C . ALA A 1 255 ? 13.038 8.553 -8.144 1.00 93.00 255 ALA A C 1
ATOM 2083 O O . ALA A 1 255 ? 13.284 8.772 -6.957 1.00 93.00 255 ALA A O 1
ATOM 2084 N N . ARG A 1 256 ? 13.626 9.268 -9.111 1.00 94.31 256 ARG A N 1
ATOM 2085 C CA . ARG A 1 256 ? 14.546 10.374 -8.825 1.00 94.31 256 ARG A CA 1
ATOM 2086 C C . ARG A 1 256 ? 13.822 11.637 -8.386 1.00 94.31 256 ARG A C 1
ATOM 2088 O O . ARG A 1 256 ? 14.381 12.355 -7.562 1.00 94.31 256 ARG A O 1
ATOM 2095 N N . TYR A 1 257 ? 12.630 11.904 -8.903 1.00 92.25 257 TYR A N 1
ATOM 2096 C CA . TYR A 1 257 ? 11.802 13.018 -8.455 1.00 92.25 257 TYR A CA 1
ATOM 2097 C C . TYR A 1 257 ? 11.369 12.823 -7.003 1.00 92.25 257 TYR A C 1
ATOM 2099 O O . TYR A 1 257 ? 11.605 13.686 -6.162 1.00 92.25 257 TYR A O 1
ATOM 2107 N N . GLU A 1 258 ? 10.851 11.637 -6.689 1.00 92.06 258 GLU A N 1
ATOM 2108 C CA . GLU A 1 258 ? 10.461 11.246 -5.334 1.00 92.06 258 GLU A CA 1
ATOM 2109 C C . GLU A 1 258 ? 11.648 11.311 -4.359 1.00 92.06 258 GLU A C 1
ATOM 2111 O O . GLU A 1 258 ? 11.518 11.782 -3.234 1.00 92.06 258 GLU A O 1
ATOM 2116 N N . ALA A 1 259 ? 12.849 10.948 -4.820 1.00 91.38 259 ALA A N 1
ATOM 2117 C CA . ALA A 1 259 ? 14.080 11.082 -4.043 1.00 91.38 259 ALA A CA 1
ATOM 2118 C C . ALA A 1 259 ? 14.663 12.515 -3.999 1.00 91.38 259 ALA A C 1
ATOM 2120 O O . ALA A 1 259 ? 15.766 12.698 -3.481 1.00 91.38 259 ALA A O 1
ATOM 2121 N N . GLY A 1 260 ? 14.000 13.518 -4.589 1.00 90.75 260 GLY A N 1
ATOM 2122 C CA . GLY A 1 260 ? 14.455 14.916 -4.625 1.00 90.75 260 GLY A CA 1
ATOM 2123 C C . GLY A 1 260 ? 15.709 15.169 -5.474 1.00 90.75 260 GLY A C 1
ATOM 2124 O O . GLY A 1 260 ? 16.414 16.154 -5.266 1.00 90.75 260 GLY A O 1
ATOM 2125 N N . LYS A 1 261 ? 16.033 14.269 -6.409 1.00 92.50 261 LYS A N 1
ATOM 2126 C CA . LYS A 1 261 ? 17.229 14.338 -7.273 1.00 92.50 261 LYS A CA 1
ATOM 2127 C C . LYS A 1 261 ? 16.980 15.065 -8.594 1.00 92.50 261 LYS A C 1
ATOM 2129 O O . LYS A 1 261 ? 17.940 15.512 -9.227 1.00 92.50 261 LYS A O 1
ATOM 2134 N N . ILE A 1 262 ? 15.724 15.134 -9.030 1.00 93.56 262 ILE A N 1
ATOM 2135 C CA . ILE A 1 262 ? 15.272 15.896 -10.199 1.00 93.56 262 ILE A CA 1
ATOM 2136 C C . ILE A 1 262 ? 13.947 16.583 -9.880 1.00 93.56 262 ILE A C 1
ATOM 2138 O O . ILE A 1 262 ? 13.224 16.137 -8.996 1.00 93.56 262 ILE A O 1
ATOM 2142 N N . PHE A 1 263 ? 13.610 17.623 -10.640 1.00 91.69 263 PHE A N 1
ATOM 2143 C CA . PHE A 1 263 ? 12.364 18.382 -10.463 1.00 91.69 263 PHE A CA 1
ATOM 2144 C C . PHE A 1 263 ? 11.578 18.567 -11.769 1.00 91.69 263 PHE A C 1
ATOM 2146 O O . PHE A 1 263 ? 10.513 19.171 -11.759 1.00 91.69 263 PHE A O 1
ATOM 2153 N N . ALA A 1 264 ? 12.100 18.051 -12.887 1.00 93.38 264 ALA A N 1
ATOM 2154 C CA . ALA A 1 264 ? 11.503 18.164 -14.213 1.00 93.38 264 ALA A CA 1
ATOM 2155 C C . ALA A 1 264 ? 11.932 16.972 -15.095 1.00 93.38 264 ALA A C 1
ATOM 2157 O O . ALA A 1 264 ? 13.048 16.462 -14.912 1.00 93.38 264 ALA A O 1
ATOM 2158 N N . PRO A 1 265 ? 11.097 16.515 -16.044 1.00 94.94 265 PRO A N 1
ATOM 2159 C CA . PRO A 1 265 ? 11.384 15.333 -16.858 1.00 94.94 265 PRO A CA 1
ATOM 2160 C C . PRO A 1 265 ? 12.594 15.510 -17.795 1.00 94.94 265 PRO A C 1
ATOM 2162 O O . PRO A 1 265 ? 13.326 14.549 -18.037 1.00 94.94 265 PRO A O 1
ATOM 2165 N N . GLU A 1 266 ? 12.898 16.733 -18.237 1.00 96.88 266 GLU A N 1
ATOM 2166 C CA . GLU A 1 266 ? 14.079 17.080 -19.047 1.00 96.88 266 GLU A CA 1
ATOM 2167 C C . GLU A 1 266 ? 15.382 16.665 -18.344 1.00 96.88 266 GLU A C 1
ATOM 2169 O O . GLU A 1 266 ? 16.339 16.200 -18.969 1.00 96.88 266 GLU A O 1
ATOM 2174 N N . SER A 1 267 ? 15.408 16.796 -17.013 1.00 96.88 267 SER A N 1
ATOM 2175 C CA . SER A 1 267 ? 16.558 16.423 -16.186 1.00 96.88 267 SER A CA 1
ATOM 2176 C C . SER A 1 267 ? 16.824 14.921 -16.202 1.00 96.88 267 SER A C 1
ATOM 2178 O O . SER A 1 267 ? 17.975 14.503 -16.048 1.00 96.88 267 SER A O 1
ATOM 2180 N N . GLU A 1 268 ? 15.779 14.106 -16.350 1.00 96.88 268 GLU A N 1
ATOM 2181 C CA . GLU A 1 268 ? 15.933 12.665 -16.516 1.00 96.88 268 GLU A CA 1
ATOM 2182 C C . GLU A 1 268 ? 16.293 12.307 -17.953 1.00 96.88 268 GLU A C 1
ATOM 2184 O O . GLU A 1 268 ? 17.176 11.479 -18.164 1.00 96.88 268 GLU A O 1
ATOM 2189 N N . LEU A 1 269 ? 15.697 12.975 -18.943 1.00 97.00 269 LEU A N 1
ATOM 2190 C CA . LEU A 1 269 ? 16.052 12.763 -20.343 1.00 97.00 269 LEU A CA 1
ATOM 2191 C C . LEU A 1 269 ? 17.562 12.953 -20.567 1.00 97.00 269 LEU A C 1
ATOM 2193 O O . LEU A 1 269 ? 18.201 12.108 -21.194 1.00 97.00 269 LEU A O 1
ATOM 2197 N N . ALA A 1 270 ? 18.163 13.989 -19.976 1.00 96.44 270 ALA A N 1
ATOM 2198 C CA . ALA A 1 270 ? 19.609 14.212 -20.019 1.00 96.44 270 ALA A CA 1
ATOM 2199 C C . ALA A 1 270 ? 20.424 13.115 -19.299 1.00 96.44 270 ALA A C 1
ATOM 2201 O O . ALA A 1 270 ? 21.472 12.694 -19.785 1.00 96.44 270 ALA A O 1
ATOM 2202 N N . ARG A 1 271 ? 19.949 12.600 -18.158 1.00 95.62 271 ARG A N 1
ATOM 2203 C CA . ARG A 1 271 ? 20.618 11.499 -17.434 1.00 95.62 271 ARG A CA 1
ATOM 2204 C C . ARG A 1 271 ? 20.524 10.171 -18.179 1.00 95.62 271 ARG A C 1
ATOM 2206 O O . ARG A 1 271 ? 21.452 9.359 -18.112 1.00 95.62 271 ARG A O 1
ATOM 2213 N N . SER A 1 272 ? 19.428 9.968 -18.905 1.00 95.19 272 SER A N 1
ATOM 2214 C CA . SER A 1 272 ? 19.139 8.733 -19.626 1.00 95.19 272 SER A CA 1
ATOM 2215 C C . SER A 1 272 ? 20.164 8.397 -20.705 1.00 95.19 272 SER A C 1
ATOM 2217 O O . SER A 1 272 ? 20.365 7.220 -20.978 1.00 95.19 272 SER A O 1
ATOM 2219 N N . TYR A 1 273 ? 20.902 9.377 -21.243 1.00 93.75 273 TYR A N 1
ATOM 2220 C CA . TYR A 1 273 ? 22.002 9.139 -22.191 1.00 93.75 273 TYR A CA 1
ATOM 2221 C C . TYR A 1 273 ? 23.038 8.123 -21.688 1.00 93.75 273 TYR A C 1
ATOM 2223 O O . TYR A 1 273 ? 23.672 7.451 -22.490 1.00 93.75 273 TYR A O 1
ATOM 2231 N N . SER A 1 274 ? 23.201 7.985 -20.368 1.00 90.56 274 SER A N 1
ATOM 2232 C CA . SER A 1 274 ? 24.145 7.025 -19.784 1.00 90.56 274 SER A CA 1
ATOM 2233 C C . SER A 1 274 ? 23.677 5.564 -19.814 1.00 90.56 274 SER A C 1
ATOM 2235 O O . SER A 1 274 ? 24.498 4.679 -19.587 1.00 90.56 274 SER A O 1
ATOM 2237 N N . TYR A 1 275 ? 22.386 5.294 -20.053 1.00 89.00 275 TYR A N 1
ATOM 2238 C CA . TYR A 1 275 ? 21.823 3.942 -19.916 1.00 89.00 275 TYR A CA 1
ATOM 2239 C C . TYR A 1 275 ? 20.703 3.574 -20.910 1.00 89.00 275 TYR A C 1
ATOM 2241 O O . TYR A 1 275 ? 20.313 2.413 -20.978 1.00 89.00 275 TYR A O 1
ATOM 2249 N N . ARG A 1 276 ? 20.139 4.523 -21.668 1.00 89.75 276 ARG A N 1
ATOM 2250 C CA . ARG A 1 276 ? 18.938 4.294 -22.500 1.00 89.75 276 ARG A CA 1
ATOM 2251 C C . ARG A 1 276 ? 19.180 3.444 -23.748 1.00 89.75 276 ARG A C 1
ATOM 2253 O O . ARG A 1 276 ? 18.225 2.890 -24.289 1.00 89.75 276 ARG A O 1
ATOM 2260 N N . ASP A 1 277 ? 20.432 3.360 -24.194 1.00 86.06 277 ASP A N 1
ATOM 2261 C CA . ASP A 1 277 ? 20.811 2.621 -25.403 1.00 86.06 277 ASP A CA 1
ATOM 2262 C C . ASP A 1 277 ? 20.930 1.116 -25.141 1.00 86.06 277 ASP A C 1
ATOM 2264 O O . ASP A 1 277 ? 20.645 0.310 -26.023 1.00 86.06 277 ASP A O 1
ATOM 2268 N N . ALA A 1 278 ? 21.322 0.728 -23.924 1.00 81.75 278 ALA A N 1
ATOM 2269 C CA . ALA A 1 278 ? 21.363 -0.662 -23.494 1.00 81.75 278 ALA A CA 1
ATOM 2270 C C . ALA A 1 278 ? 21.336 -0.759 -21.965 1.00 81.75 278 ALA A C 1
ATOM 2272 O O . ALA A 1 278 ? 22.104 -0.093 -21.270 1.00 81.75 278 ALA A O 1
ATOM 2273 N N . PHE A 1 279 ? 20.493 -1.648 -21.447 1.00 83.06 279 PHE A N 1
ATOM 2274 C CA . PHE A 1 279 ? 20.393 -1.947 -20.023 1.00 83.06 279 PHE A CA 1
ATOM 2275 C C . PHE A 1 279 ? 20.038 -3.425 -19.810 1.00 83.06 279 PHE A C 1
ATOM 2277 O O . PHE A 1 279 ? 19.388 -4.033 -20.664 1.00 83.06 279 PHE A O 1
ATOM 2284 N N . PRO A 1 280 ? 20.461 -4.028 -18.686 1.00 81.50 280 PRO A N 1
ATOM 2285 C CA . PRO A 1 280 ? 20.061 -5.385 -18.348 1.00 81.50 280 PRO A CA 1
ATOM 2286 C C . PRO A 1 280 ? 18.577 -5.426 -17.981 1.00 81.50 280 PRO A C 1
ATOM 2288 O O . PRO A 1 280 ? 18.072 -4.538 -17.292 1.00 81.50 280 PRO A O 1
ATOM 2291 N N . GLN A 1 281 ? 17.894 -6.490 -18.391 1.00 79.06 281 GLN A N 1
ATOM 2292 C CA . GLN A 1 281 ? 16.503 -6.733 -18.030 1.00 79.06 281 GLN A CA 1
ATOM 2293 C C . GLN A 1 281 ? 16.429 -7.850 -16.988 1.00 79.06 281 GLN A C 1
ATOM 2295 O O . GLN A 1 281 ? 17.120 -8.862 -17.073 1.00 79.06 281 GLN A O 1
ATOM 2300 N N . VAL A 1 282 ? 15.594 -7.673 -15.972 1.00 84.44 282 VAL A N 1
ATOM 2301 C CA . VAL A 1 282 ? 15.305 -8.720 -14.989 1.00 84.44 282 VAL A CA 1
ATOM 2302 C C . VAL A 1 282 ? 13.796 -8.824 -14.886 1.00 84.44 282 VAL A C 1
ATOM 2304 O O . VAL A 1 282 ? 13.132 -7.853 -14.530 1.00 84.44 282 VAL A O 1
ATOM 2307 N N . VAL A 1 283 ? 13.260 -9.998 -15.199 1.00 83.31 283 VAL A N 1
ATOM 2308 C CA . VAL A 1 283 ? 11.831 -10.286 -15.132 1.00 83.31 283 VAL A CA 1
ATOM 2309 C C . VAL A 1 283 ? 11.558 -11.112 -13.883 1.00 83.31 283 VAL A C 1
ATOM 2311 O O . VAL A 1 283 ? 12.015 -12.244 -13.736 1.00 83.31 283 VAL A O 1
ATOM 2314 N N . ILE A 1 284 ? 10.801 -10.550 -12.951 1.00 83.38 284 ILE A N 1
ATOM 2315 C CA . ILE A 1 284 ? 10.404 -11.248 -11.729 1.00 83.38 284 ILE A CA 1
ATOM 2316 C C . ILE A 1 284 ? 8.955 -11.677 -11.902 1.00 83.38 284 ILE A C 1
ATOM 2318 O O . ILE A 1 284 ? 8.083 -10.838 -12.116 1.00 83.38 284 ILE A O 1
ATOM 2322 N N . THR A 1 285 ? 8.693 -12.979 -11.807 1.00 79.00 285 THR A N 1
ATOM 2323 C CA . THR A 1 285 ? 7.317 -13.490 -11.838 1.00 79.00 285 THR A CA 1
ATOM 2324 C C . THR A 1 285 ? 6.815 -13.694 -10.418 1.00 79.00 285 THR A C 1
ATOM 2326 O O . THR A 1 285 ? 7.512 -14.259 -9.574 1.00 79.00 285 THR A O 1
ATOM 2329 N N . PHE A 1 286 ? 5.590 -13.246 -10.159 1.00 78.56 286 PHE A N 1
ATOM 2330 C CA . PHE A 1 286 ? 4.910 -13.373 -8.874 1.00 78.56 286 PHE A CA 1
ATOM 2331 C C . PHE A 1 286 ? 3.486 -13.893 -9.090 1.00 78.56 286 PHE A C 1
ATOM 2333 O O . PHE A 1 286 ? 2.910 -13.747 -10.165 1.00 78.56 286 PHE A O 1
ATOM 2340 N N . GLY A 1 287 ? 2.932 -14.567 -8.084 1.00 75.00 287 GLY A N 1
ATOM 2341 C CA . GLY A 1 287 ? 1.598 -15.168 -8.154 1.00 75.00 287 GLY A CA 1
ATOM 2342 C C . GLY A 1 287 ? 1.448 -16.342 -7.194 1.00 75.00 287 GLY A C 1
ATOM 2343 O O . GLY A 1 287 ? 2.449 -16.898 -6.732 1.00 75.00 287 GLY A O 1
ATOM 2344 N N . VAL A 1 288 ? 0.204 -16.737 -6.910 1.00 77.31 288 VAL A N 1
ATOM 2345 C CA . VAL A 1 288 ? -0.106 -17.880 -6.033 1.00 77.31 288 VAL A CA 1
ATOM 2346 C C . VAL A 1 288 ? 0.579 -19.165 -6.503 1.00 77.31 288 VAL A C 1
ATOM 2348 O O . VAL A 1 288 ? 0.915 -19.342 -7.681 1.00 77.31 288 VAL A O 1
ATOM 2351 N N . SER A 1 289 ? 0.825 -20.083 -5.570 1.00 76.44 289 SER A N 1
ATOM 2352 C CA . SER A 1 289 ? 1.252 -21.432 -5.942 1.00 76.44 289 SER A CA 1
ATOM 2353 C C . SER A 1 289 ? 0.235 -22.042 -6.912 1.00 76.44 289 SER A C 1
ATOM 2355 O O . SER A 1 289 ? -0.968 -21.880 -6.734 1.00 76.44 289 SER A O 1
ATOM 2357 N N . GLY A 1 290 ? 0.717 -22.690 -7.973 1.00 80.12 290 GLY A N 1
ATOM 2358 C CA . GLY A 1 290 ? -0.147 -23.252 -9.014 1.00 80.12 290 GLY A CA 1
ATOM 2359 C C . GLY A 1 290 ? -0.678 -22.259 -10.057 1.00 80.12 290 GLY A C 1
ATOM 2360 O O . GLY A 1 290 ? -1.305 -22.701 -11.008 1.00 80.12 290 GLY A O 1
ATOM 2361 N N . SER A 1 291 ? -0.372 -20.956 -9.982 1.00 84.44 291 SER A N 1
ATOM 2362 C CA . SER A 1 291 ? -0.866 -19.952 -10.949 1.00 84.44 291 SER A CA 1
ATOM 2363 C C . SER A 1 291 ? -0.282 -20.045 -12.372 1.00 84.44 291 SER A C 1
ATOM 2365 O O . SER A 1 291 ? -0.469 -19.131 -13.166 1.00 84.44 291 SER A O 1
ATOM 2367 N N . GLY A 1 292 ? 0.500 -21.083 -12.687 1.00 85.94 292 GLY A N 1
ATOM 2368 C CA . GLY A 1 292 ? 1.096 -21.264 -14.016 1.00 85.94 292 GLY A CA 1
ATOM 2369 C C . GLY A 1 292 ? 2.349 -20.427 -14.315 1.00 85.94 292 GLY A C 1
ATOM 2370 O O . GLY A 1 292 ? 2.731 -20.341 -15.475 1.00 85.94 292 GLY A O 1
ATOM 2371 N N . LYS A 1 293 ? 3.028 -19.841 -13.310 1.00 86.19 293 LYS A N 1
ATOM 2372 C CA . LYS A 1 293 ? 4.234 -18.995 -13.513 1.00 86.19 293 LYS A CA 1
ATOM 2373 C C . LYS A 1 293 ? 5.293 -19.645 -14.411 1.00 86.19 293 LYS A C 1
ATOM 2375 O O . LYS A 1 293 ? 5.775 -19.015 -15.343 1.00 86.19 293 LYS A O 1
ATOM 2380 N N . SER A 1 294 ? 5.645 -20.901 -14.129 1.00 83.19 294 SER A N 1
ATOM 2381 C CA . SER A 1 294 ? 6.658 -21.644 -14.891 1.00 83.19 294 SER A CA 1
ATOM 2382 C C . SER A 1 294 ? 6.238 -21.850 -16.344 1.00 83.19 294 SER A C 1
ATOM 2384 O O . SER A 1 294 ? 7.011 -21.546 -17.242 1.00 83.19 294 SER A O 1
ATOM 2386 N N . THR A 1 295 ? 4.989 -22.260 -16.569 1.00 86.25 295 THR A N 1
ATOM 2387 C CA . THR A 1 295 ? 4.421 -22.402 -17.914 1.00 86.25 295 THR A CA 1
ATOM 2388 C C . THR A 1 295 ? 4.410 -21.063 -18.647 1.00 86.25 295 THR A C 1
ATOM 2390 O O . THR A 1 295 ? 4.834 -20.976 -19.790 1.00 86.25 295 THR A O 1
ATOM 2393 N N . TRP A 1 296 ? 4.003 -19.974 -17.994 1.00 87.75 296 TRP A N 1
ATOM 2394 C CA . TRP A 1 296 ? 4.009 -18.657 -18.627 1.00 87.75 296 TRP A CA 1
ATOM 2395 C C . TRP A 1 296 ? 5.423 -18.228 -19.056 1.00 87.75 296 TRP A C 1
ATOM 2397 O O . TRP A 1 296 ? 5.587 -17.748 -20.176 1.00 87.75 296 TRP A O 1
ATOM 2407 N N . ILE A 1 297 ? 6.437 -18.468 -18.213 1.00 85.62 297 ILE A N 1
ATOM 2408 C CA . ILE A 1 297 ? 7.852 -18.211 -18.532 1.00 85.62 297 ILE A CA 1
ATOM 2409 C C . ILE A 1 297 ? 8.290 -18.994 -19.773 1.00 85.62 297 ILE A C 1
ATOM 2411 O O . ILE A 1 297 ? 8.843 -18.399 -20.694 1.00 85.62 297 ILE A O 1
ATOM 2415 N N . GLU A 1 298 ? 8.024 -20.300 -19.811 1.00 84.69 298 GLU A N 1
ATOM 2416 C CA . GLU A 1 298 ? 8.400 -21.174 -20.932 1.00 84.69 298 GLU A CA 1
ATOM 2417 C C . GLU A 1 298 ? 7.787 -20.705 -22.258 1.00 84.69 298 GLU A C 1
ATOM 2419 O O . GLU A 1 298 ? 8.444 -20.748 -23.294 1.00 84.69 298 GLU A O 1
ATOM 2424 N N . HIS A 1 299 ? 6.546 -20.216 -22.219 1.00 88.06 299 HIS A N 1
ATOM 2425 C CA . HIS A 1 299 ? 5.817 -19.787 -23.410 1.00 88.06 299 HIS A CA 1
ATOM 2426 C C . HIS A 1 299 ? 6.169 -18.372 -23.899 1.00 88.06 299 HIS A C 1
ATOM 2428 O O . HIS A 1 299 ? 6.025 -18.109 -25.091 1.00 88.06 299 HIS A O 1
ATOM 2434 N N . HIS A 1 300 ? 6.588 -17.457 -23.016 1.00 85.44 300 HIS A N 1
ATOM 2435 C CA . HIS A 1 300 ? 6.732 -16.031 -23.362 1.00 85.44 300 HIS A CA 1
ATOM 2436 C C . HIS A 1 300 ? 8.165 -15.507 -23.292 1.00 85.44 300 HIS A C 1
ATOM 2438 O O . HIS A 1 300 ? 8.455 -14.473 -23.885 1.00 85.44 300 HIS A O 1
ATOM 2444 N N . LEU A 1 301 ? 9.061 -16.183 -22.568 1.00 83.50 301 LEU A N 1
ATOM 2445 C CA . LEU A 1 301 ? 10.398 -15.671 -22.269 1.00 83.50 301 LEU A CA 1
ATOM 2446 C C . LEU A 1 301 ? 11.499 -16.700 -22.571 1.00 83.50 301 LEU A C 1
ATOM 2448 O O . LEU A 1 301 ? 12.488 -16.788 -21.847 1.00 83.50 301 LEU A O 1
ATOM 2452 N N . GLY A 1 302 ? 11.341 -17.472 -23.650 1.00 72.50 302 GLY A N 1
ATOM 2453 C CA . GLY A 1 302 ? 12.280 -18.534 -24.045 1.00 72.50 302 GLY A CA 1
ATOM 2454 C C . GLY A 1 302 ? 13.729 -18.071 -24.254 1.00 72.50 302 GLY A C 1
ATOM 2455 O O . GLY A 1 302 ? 14.653 -18.838 -23.998 1.00 72.50 302 GLY A O 1
ATOM 2456 N N . ASP A 1 303 ? 13.937 -16.806 -24.629 1.00 77.75 303 ASP A N 1
ATOM 2457 C CA . ASP A 1 303 ? 15.270 -16.228 -24.867 1.00 77.75 303 ASP A CA 1
ATOM 2458 C C . ASP A 1 303 ? 15.979 -15.756 -23.578 1.00 77.75 303 ASP A C 1
ATOM 2460 O O . ASP A 1 303 ? 17.084 -15.215 -23.623 1.00 77.75 303 ASP A O 1
ATOM 2464 N N . HIS A 1 304 ? 15.343 -15.921 -22.414 1.00 77.69 304 HIS A N 1
ATOM 2465 C CA . HIS A 1 304 ? 15.842 -15.432 -21.130 1.00 77.69 304 HIS A CA 1
ATOM 2466 C C . HIS A 1 304 ? 16.623 -16.506 -20.366 1.00 77.69 304 HIS A C 1
ATOM 2468 O O . HIS A 1 304 ? 16.278 -17.689 -20.362 1.00 77.69 304 HIS A O 1
ATOM 2474 N N . THR A 1 305 ? 17.624 -16.086 -19.589 1.00 83.62 305 THR A N 1
ATOM 2475 C CA . THR A 1 305 ? 18.261 -16.990 -18.621 1.00 83.62 305 THR A CA 1
ATOM 2476 C C . THR A 1 305 ? 17.361 -17.152 -17.395 1.00 83.62 305 THR A C 1
ATOM 2478 O O . THR A 1 305 ? 17.110 -16.194 -16.662 1.00 83.62 305 THR A O 1
ATOM 2481 N N . VAL A 1 306 ? 16.898 -18.374 -17.126 1.00 84.06 306 VAL A N 1
ATOM 2482 C CA . VAL A 1 306 ? 16.038 -18.665 -15.967 1.00 84.06 306 VAL A CA 1
ATOM 2483 C C . VAL A 1 306 ? 16.869 -19.031 -14.737 1.00 84.06 306 VAL A C 1
ATOM 2485 O O . VAL A 1 306 ? 17.558 -20.052 -14.725 1.00 84.06 306 VAL A O 1
ATOM 2488 N N . ILE A 1 307 ? 16.738 -18.257 -13.655 1.00 85.69 307 ILE A N 1
ATOM 2489 C CA . ILE A 1 307 ? 17.301 -18.584 -12.337 1.00 85.69 307 ILE A CA 1
ATOM 2490 C C . ILE A 1 307 ? 16.164 -19.031 -11.421 1.00 85.69 307 ILE A C 1
ATOM 2492 O O . ILE A 1 307 ? 15.513 -18.224 -10.766 1.00 85.69 307 ILE A O 1
ATOM 2496 N N . SER A 1 308 ? 15.919 -20.340 -11.361 1.00 84.06 308 SER A N 1
ATOM 2497 C CA . SER A 1 308 ? 14.864 -20.917 -10.521 1.00 84.06 308 SER A CA 1
ATOM 2498 C C . SER A 1 308 ? 15.384 -21.325 -9.144 1.00 84.06 308 SER A C 1
ATOM 2500 O O . SER A 1 308 ? 16.230 -22.215 -9.029 1.00 84.06 308 SER A O 1
ATOM 2502 N N . LEU A 1 309 ? 14.820 -20.737 -8.083 1.00 82.94 309 LEU A N 1
ATOM 2503 C CA . LEU A 1 309 ? 15.118 -21.142 -6.704 1.00 82.94 309 LEU A CA 1
ATOM 2504 C C . LE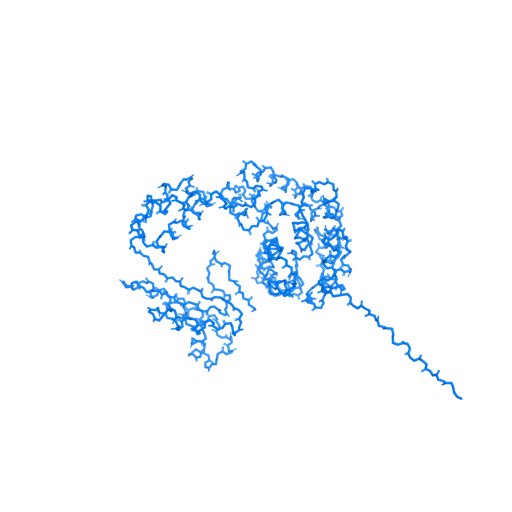U A 1 309 ? 14.762 -22.606 -6.445 1.00 82.94 309 LEU A C 1
ATOM 2506 O O . LEU A 1 309 ? 15.489 -23.297 -5.743 1.00 82.94 309 LEU A O 1
ATOM 2510 N N . ASP A 1 310 ? 13.684 -23.103 -7.048 1.00 81.12 310 ASP A N 1
ATOM 2511 C CA . ASP A 1 310 ? 13.269 -24.497 -6.900 1.00 81.12 310 ASP A CA 1
ATOM 2512 C C . ASP A 1 310 ? 14.255 -25.461 -7.568 1.00 81.12 310 ASP A C 1
ATOM 2514 O O . ASP A 1 310 ? 14.582 -26.504 -7.000 1.00 81.12 310 ASP A O 1
ATOM 2518 N N . ALA A 1 311 ? 14.798 -25.090 -8.732 1.00 83.38 311 ALA A N 1
ATOM 2519 C CA . ALA A 1 311 ? 15.860 -25.861 -9.376 1.00 83.38 311 ALA A CA 1
ATOM 2520 C C . ALA A 1 311 ? 17.152 -25.845 -8.541 1.00 83.38 311 ALA A C 1
ATOM 2522 O O . ALA A 1 311 ? 17.838 -26.861 -8.429 1.00 83.38 311 ALA A O 1
ATOM 2523 N N . LEU A 1 312 ? 17.477 -24.709 -7.917 1.00 84.88 312 LEU A N 1
ATOM 2524 C CA . LEU A 1 312 ? 18.618 -24.593 -7.008 1.00 84.88 312 LEU A CA 1
ATOM 2525 C C . LEU A 1 312 ? 18.417 -25.390 -5.710 1.00 84.88 312 LEU A C 1
ATOM 2527 O O . LEU A 1 312 ? 19.368 -26.016 -5.250 1.00 84.88 312 LEU A O 1
ATOM 2531 N N . ARG A 1 313 ? 17.197 -25.446 -5.155 1.00 84.50 313 ARG A N 1
ATOM 2532 C CA . ARG A 1 313 ? 16.860 -26.298 -3.998 1.00 84.50 313 ARG A CA 1
ATOM 2533 C C . ARG A 1 313 ? 17.095 -27.770 -4.298 1.00 84.50 313 ARG A C 1
ATOM 2535 O O . ARG A 1 313 ? 17.724 -28.446 -3.497 1.00 84.50 313 ARG A O 1
ATOM 2542 N N . ILE A 1 314 ? 16.689 -28.253 -5.473 1.00 84.56 314 ILE A N 1
ATOM 2543 C CA . ILE A 1 314 ? 16.972 -29.636 -5.889 1.00 84.56 314 ILE A CA 1
ATOM 2544 C C . ILE A 1 314 ? 18.487 -29.882 -5.959 1.00 84.56 314 ILE A C 1
ATOM 2546 O O . ILE A 1 314 ? 18.962 -30.897 -5.466 1.00 84.56 314 ILE A O 1
ATOM 2550 N N . LYS A 1 315 ? 19.263 -28.939 -6.509 1.00 84.75 315 LYS A N 1
ATOM 2551 C CA . LYS A 1 315 ? 20.726 -29.078 -6.613 1.00 84.75 315 LYS A CA 1
ATOM 2552 C C . LYS A 1 315 ? 21.448 -29.033 -5.261 1.00 84.75 315 LYS A C 1
ATOM 2554 O O . LYS A 1 315 ? 22.467 -29.695 -5.106 1.00 84.75 315 LYS A O 1
ATOM 2559 N N . ILE A 1 316 ? 20.969 -28.224 -4.315 1.00 84.31 316 ILE A N 1
ATOM 2560 C CA . ILE A 1 316 ? 21.663 -27.943 -3.044 1.00 84.31 316 ILE A CA 1
ATOM 2561 C C . ILE A 1 316 ? 21.165 -28.842 -1.906 1.00 84.31 316 ILE A C 1
ATOM 2563 O O . ILE A 1 316 ? 21.965 -29.296 -1.096 1.00 84.31 316 ILE A O 1
ATOM 2567 N N . ALA A 1 317 ? 19.857 -29.082 -1.839 1.00 77.69 317 ALA A N 1
ATOM 2568 C CA . ALA A 1 317 ? 19.175 -29.772 -0.746 1.00 77.69 317 ALA A CA 1
ATOM 2569 C C . ALA A 1 317 ? 18.503 -31.086 -1.192 1.00 77.69 317 ALA A C 1
ATOM 2571 O O . ALA A 1 317 ? 17.774 -31.701 -0.424 1.00 77.69 317 ALA A O 1
ATOM 2572 N N . SER A 1 318 ? 18.715 -31.531 -2.439 1.00 78.88 318 SER A N 1
ATOM 2573 C CA . SER A 1 318 ? 18.147 -32.762 -3.032 1.00 78.88 318 SER A CA 1
ATOM 2574 C C . SER A 1 318 ? 16.612 -32.823 -3.118 1.00 78.88 318 SER A C 1
ATOM 2576 O O . SER A 1 318 ? 16.066 -33.718 -3.758 1.00 78.88 318 SER A O 1
ATOM 2578 N N . CYS A 1 319 ? 15.893 -31.867 -2.525 1.00 77.19 319 CYS A N 1
ATOM 2579 C CA . CYS A 1 319 ? 14.438 -31.823 -2.482 1.00 77.19 319 CYS A CA 1
ATOM 2580 C C . CYS A 1 319 ? 13.926 -30.390 -2.665 1.00 77.19 319 CYS A C 1
ATOM 2582 O O . CYS A 1 319 ? 14.394 -29.453 -2.025 1.00 77.19 319 CYS A O 1
ATOM 2584 N N . ARG A 1 320 ? 12.896 -30.220 -3.503 1.00 70.56 320 ARG A N 1
ATOM 2585 C CA . ARG A 1 320 ? 12.263 -28.914 -3.765 1.00 70.56 320 ARG A CA 1
ATOM 2586 C C . ARG A 1 320 ? 11.608 -28.301 -2.522 1.00 70.56 320 ARG A C 1
ATOM 2588 O O . ARG A 1 320 ? 11.552 -27.083 -2.407 1.00 70.56 320 ARG A O 1
ATOM 2595 N N . LYS A 1 321 ? 11.085 -29.142 -1.623 1.00 72.88 321 LYS A N 1
ATOM 2596 C CA . LYS A 1 321 ? 10.375 -28.712 -0.407 1.00 72.88 321 LYS A CA 1
ATOM 2597 C C . LYS A 1 321 ? 11.314 -28.421 0.765 1.00 72.88 321 LYS A C 1
ATOM 2599 O O . LYS A 1 321 ? 10.859 -27.875 1.763 1.00 72.88 321 LYS A O 1
ATOM 2604 N N . ASP A 1 322 ? 12.590 -28.789 0.659 1.00 74.81 322 ASP A N 1
ATOM 2605 C CA . ASP A 1 322 ? 13.547 -28.574 1.737 1.00 74.81 322 ASP A CA 1
ATOM 2606 C C . ASP A 1 322 ? 13.974 -27.098 1.789 1.00 74.81 322 ASP A C 1
ATOM 2608 O O . ASP A 1 322 ? 14.607 -26.569 0.871 1.00 74.81 322 ASP A O 1
ATOM 2612 N N . GLN A 1 323 ? 13.593 -26.427 2.877 1.00 73.25 323 GLN A N 1
ATOM 2613 C CA . GLN A 1 323 ? 13.930 -25.029 3.143 1.00 73.25 323 GLN A CA 1
ATOM 2614 C C . GLN A 1 323 ? 15.110 -24.863 4.116 1.00 73.25 323 GLN A C 1
ATOM 2616 O O . GLN A 1 323 ? 15.527 -23.734 4.374 1.00 73.25 323 GLN A O 1
ATOM 2621 N N . SER A 1 324 ? 15.702 -25.950 4.623 1.00 78.69 324 SER A N 1
ATOM 2622 C CA . SER A 1 324 ? 16.799 -25.899 5.604 1.00 78.69 324 SER A CA 1
ATOM 2623 C C . SER A 1 324 ? 18.035 -25.150 5.088 1.00 78.69 324 SER A C 1
ATOM 2625 O O . SER A 1 324 ? 18.747 -24.504 5.854 1.00 78.69 324 SER A O 1
ATOM 2627 N N . GLN A 1 325 ? 18.265 -25.181 3.771 1.00 81.56 325 GLN A N 1
ATOM 2628 C CA . GLN A 1 325 ? 19.386 -24.523 3.092 1.00 81.56 325 GLN A CA 1
ATOM 2629 C C . GLN A 1 325 ? 18.958 -23.276 2.295 1.00 81.56 325 GLN A C 1
ATOM 2631 O O . GLN A 1 325 ? 19.672 -22.848 1.384 1.00 81.56 325 GLN A O 1
ATOM 2636 N N . ASN A 1 326 ? 17.807 -22.666 2.610 1.00 79.31 326 ASN A N 1
ATOM 2637 C CA . ASN A 1 326 ? 17.249 -21.569 1.809 1.00 79.31 326 ASN A CA 1
ATOM 2638 C C . ASN A 1 326 ? 18.198 -20.359 1.696 1.00 79.31 326 ASN A C 1
ATOM 2640 O O . ASN A 1 326 ? 18.347 -19.792 0.616 1.00 79.31 326 ASN A O 1
ATOM 2644 N N . SER A 1 327 ? 18.923 -20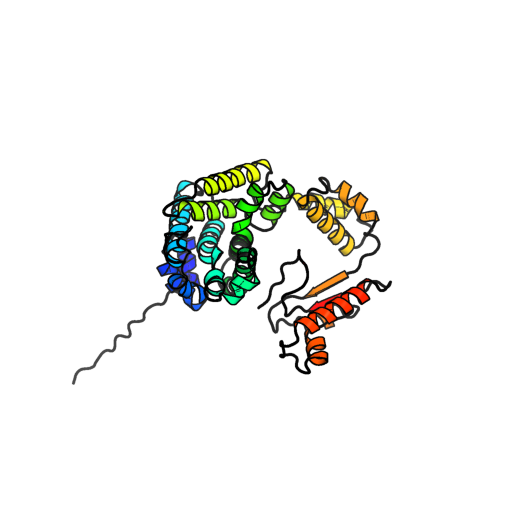.010 2.764 1.00 81.12 327 SER A N 1
ATOM 2645 C CA . SER A 1 327 ? 19.924 -18.931 2.732 1.00 81.12 327 SER A CA 1
ATOM 2646 C C . SER A 1 327 ? 21.019 -19.180 1.688 1.00 81.12 327 SER A C 1
ATOM 2648 O O . SER A 1 327 ? 21.389 -18.271 0.944 1.00 81.12 327 SER A O 1
ATOM 2650 N N . ARG A 1 328 ? 21.498 -20.427 1.585 1.00 83.19 328 ARG A N 1
ATOM 2651 C CA . ARG A 1 328 ? 22.512 -20.833 0.604 1.00 83.19 328 ARG A CA 1
ATOM 2652 C C . ARG A 1 328 ? 21.950 -20.825 -0.816 1.00 83.19 328 ARG A C 1
ATOM 2654 O O . ARG A 1 328 ? 22.619 -20.355 -1.730 1.00 83.19 328 ARG A O 1
ATOM 2661 N N . VAL A 1 329 ? 20.715 -21.292 -0.995 1.00 81.25 329 VAL A N 1
ATOM 2662 C CA . VAL A 1 329 ? 19.997 -21.238 -2.280 1.00 81.25 329 VAL A CA 1
ATOM 2663 C C . VAL A 1 329 ? 19.898 -19.798 -2.788 1.00 81.25 329 VAL A C 1
ATOM 2665 O O . VAL A 1 329 ? 20.26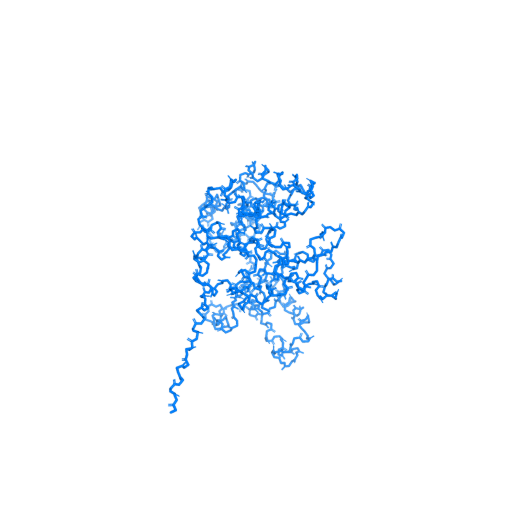3 -19.524 -3.930 1.00 81.25 329 VAL A O 1
ATOM 2668 N N . VAL A 1 330 ? 19.466 -18.868 -1.931 1.00 82.69 330 VAL A N 1
ATOM 2669 C CA . VAL A 1 330 ? 19.344 -17.445 -2.278 1.00 82.69 330 VAL A CA 1
ATOM 2670 C C . VAL A 1 330 ? 20.707 -16.830 -2.592 1.00 82.69 330 VAL A C 1
ATOM 2672 O O . VAL A 1 330 ? 20.823 -16.059 -3.542 1.00 82.69 330 VAL A O 1
ATOM 2675 N N . GLN A 1 331 ? 21.753 -17.173 -1.836 1.00 83.94 331 GLN A N 1
ATOM 2676 C CA . GLN A 1 331 ? 23.107 -16.701 -2.126 1.00 83.94 331 GLN A CA 1
ATOM 2677 C C . GLN A 1 331 ? 23.572 -17.141 -3.522 1.00 83.94 331 GLN A C 1
ATOM 2679 O O . GLN A 1 331 ? 23.995 -16.302 -4.314 1.00 83.94 331 GLN A O 1
ATOM 2684 N N . VAL A 1 332 ? 23.426 -18.426 -3.853 1.00 86.44 332 VAL A N 1
ATOM 2685 C CA . VAL A 1 332 ? 23.801 -18.954 -5.174 1.00 86.44 332 VAL A CA 1
ATOM 2686 C C . VAL A 1 332 ? 22.980 -18.293 -6.284 1.00 86.44 332 VAL A C 1
ATOM 2688 O O . VAL A 1 332 ? 23.532 -17.932 -7.322 1.00 86.44 332 VAL A O 1
ATOM 2691 N N . ALA A 1 333 ? 21.682 -18.064 -6.066 1.00 85.81 333 ALA A N 1
ATOM 2692 C CA . ALA A 1 333 ? 20.834 -17.358 -7.024 1.00 85.81 333 ALA A CA 1
ATOM 2693 C C . ALA A 1 333 ? 21.309 -15.915 -7.274 1.00 85.81 333 ALA A C 1
ATOM 2695 O O . ALA A 1 333 ? 21.357 -15.472 -8.421 1.00 85.81 333 ALA A O 1
ATOM 2696 N N . ARG A 1 334 ? 21.715 -15.188 -6.220 1.00 84.75 334 ARG A N 1
ATOM 2697 C CA . ARG A 1 334 ? 22.291 -13.831 -6.328 1.00 84.75 334 ARG A CA 1
ATOM 2698 C C . ARG A 1 334 ? 23.582 -13.822 -7.127 1.00 84.75 334 ARG A C 1
ATOM 2700 O O . ARG A 1 334 ? 23.785 -12.931 -7.948 1.00 84.75 334 ARG A O 1
ATOM 2707 N N . GLU A 1 335 ? 24.459 -14.786 -6.869 1.00 86.44 335 GLU A N 1
ATOM 2708 C CA . GLU A 1 335 ? 25.732 -14.914 -7.575 1.00 86.44 335 GLU A CA 1
ATOM 2709 C C . GLU A 1 335 ? 25.503 -15.219 -9.060 1.00 86.44 335 GLU A C 1
ATOM 2711 O O . GLU A 1 335 ? 26.100 -14.565 -9.914 1.00 86.44 335 GLU A O 1
ATOM 2716 N N . GLN A 1 336 ? 24.572 -16.123 -9.383 1.00 85.06 336 GLN A N 1
ATOM 2717 C CA . GLN A 1 336 ? 24.168 -16.390 -10.767 1.00 85.06 336 GLN A CA 1
ATOM 2718 C C . GLN A 1 336 ? 23.578 -15.147 -11.442 1.00 85.06 336 GLN A C 1
ATOM 2720 O O . GLN A 1 336 ? 23.981 -14.813 -12.556 1.00 85.06 336 GLN A O 1
ATOM 2725 N N . LEU A 1 337 ? 22.686 -14.421 -10.761 1.00 85.31 337 LEU A N 1
ATOM 2726 C CA . LEU A 1 337 ? 22.079 -13.192 -11.277 1.00 85.31 337 LEU A CA 1
ATOM 2727 C C . LEU A 1 337 ? 23.149 -12.142 -11.591 1.00 85.31 337 LEU A C 1
ATOM 2729 O O . LEU A 1 337 ? 23.175 -11.591 -12.689 1.00 85.31 337 LEU A O 1
ATOM 2733 N N . LYS A 1 338 ? 24.070 -11.904 -10.651 1.00 83.50 338 LYS A N 1
ATOM 2734 C CA . LYS A 1 338 ? 25.152 -10.928 -10.807 1.00 83.50 338 LYS A CA 1
ATOM 2735 C C . LYS A 1 338 ? 26.071 -11.286 -11.973 1.00 83.50 338 LYS A C 1
ATOM 2737 O O . LYS A 1 338 ? 26.369 -10.423 -12.792 1.00 83.50 338 LYS A O 1
ATOM 2742 N N . THR A 1 339 ? 26.485 -12.548 -12.072 1.00 84.12 339 THR A N 1
ATOM 2743 C CA . THR A 1 339 ? 27.324 -13.028 -13.181 1.00 84.12 339 THR A CA 1
ATOM 2744 C C . THR A 1 339 ? 26.621 -12.856 -14.525 1.00 84.12 339 THR A C 1
ATOM 2746 O O . THR A 1 339 ? 27.238 -12.388 -15.479 1.00 84.12 339 THR A O 1
ATOM 2749 N N . THR A 1 340 ? 25.324 -13.164 -14.584 1.00 79.62 340 THR A N 1
ATOM 2750 C CA . THR A 1 340 ? 24.530 -13.064 -15.814 1.00 79.62 340 THR A CA 1
ATOM 2751 C C . THR A 1 340 ? 24.417 -11.610 -16.273 1.00 79.62 340 THR A C 1
ATOM 2753 O O . THR A 1 340 ? 24.780 -11.303 -17.404 1.00 79.62 340 THR A O 1
ATOM 2756 N N . ILE A 1 341 ? 24.055 -10.689 -15.370 1.00 78.19 341 ILE A N 1
ATOM 2757 C CA . ILE A 1 341 ? 23.940 -9.248 -15.662 1.00 78.19 341 ILE A CA 1
ATOM 2758 C C . ILE A 1 341 ? 25.278 -8.625 -16.108 1.00 78.19 341 ILE A C 1
ATOM 2760 O O . ILE A 1 341 ? 25.287 -7.686 -16.898 1.00 78.19 341 ILE A O 1
ATOM 2764 N N . HIS A 1 342 ? 26.412 -9.118 -15.600 1.00 71.62 342 HIS A N 1
ATOM 2765 C CA . HIS A 1 342 ? 27.742 -8.590 -15.934 1.00 71.62 342 HIS A CA 1
ATOM 2766 C C . HIS A 1 342 ? 28.313 -9.132 -17.257 1.00 71.62 342 HIS A C 1
ATOM 2768 O O . HIS A 1 342 ? 29.284 -8.575 -17.777 1.00 71.62 342 HIS A O 1
ATOM 2774 N N . SER A 1 343 ? 27.756 -10.215 -17.805 1.00 59.75 343 SER A N 1
ATOM 2775 C CA . SER A 1 343 ? 28.188 -10.753 -19.096 1.00 59.75 343 SER A CA 1
ATOM 2776 C C . SER A 1 343 ? 27.693 -9.847 -20.238 1.00 59.75 343 SER A C 1
ATOM 2778 O O . SER A 1 343 ? 26.534 -9.457 -20.276 1.00 59.75 343 SER A O 1
ATOM 2780 N N . LYS A 1 344 ? 28.595 -9.449 -21.149 1.00 44.44 344 LYS A N 1
ATOM 2781 C CA . LYS A 1 344 ? 28.430 -8.387 -22.175 1.00 44.44 344 LYS A CA 1
ATOM 2782 C C . LYS A 1 344 ? 27.349 -8.619 -23.257 1.00 44.44 344 LYS A C 1
ATOM 2784 O O . LYS A 1 344 ? 27.343 -7.913 -24.260 1.00 44.44 344 LYS A O 1
ATOM 2789 N N . PHE A 1 345 ? 26.446 -9.571 -23.081 1.00 45.56 345 PHE A N 1
ATOM 2790 C CA . PHE A 1 345 ? 25.334 -9.837 -23.990 1.00 45.56 345 PHE A CA 1
ATOM 2791 C C . PHE A 1 345 ? 24.051 -9.709 -23.204 1.00 45.56 345 PHE A C 1
ATOM 2793 O O . PHE A 1 345 ? 23.893 -10.493 -22.285 1.00 45.56 345 PHE A O 1
ATOM 2800 N N . ILE A 1 346 ? 23.199 -8.740 -23.566 1.00 48.59 346 ILE A N 1
ATOM 2801 C CA . ILE A 1 346 ? 21.903 -8.406 -22.949 1.00 48.59 346 ILE A CA 1
ATOM 2802 C C . ILE A 1 346 ? 21.169 -9.694 -22.538 1.00 48.59 346 ILE A C 1
ATOM 2804 O O . ILE A 1 346 ? 20.537 -10.312 -23.393 1.00 48.59 346 ILE A O 1
ATOM 2808 N N . PRO A 1 347 ? 21.243 -10.129 -21.267 1.00 43.53 347 PRO A N 1
ATOM 2809 C CA . PRO A 1 347 ? 20.561 -11.330 -20.844 1.00 43.53 347 PRO A CA 1
ATOM 2810 C C . PRO A 1 347 ? 19.442 -10.890 -19.921 1.00 43.53 347 PRO A C 1
ATOM 2812 O O . PRO A 1 347 ? 19.650 -10.369 -18.822 1.00 43.53 347 PRO A O 1
ATOM 2815 N N . SER A 1 348 ? 18.229 -11.070 -20.392 1.00 45.12 348 SER A N 1
ATOM 2816 C CA . SER A 1 348 ? 17.060 -10.888 -19.570 1.00 45.12 348 SER A CA 1
ATOM 2817 C C . SER A 1 348 ? 16.972 -12.067 -18.583 1.00 45.12 348 SER A C 1
ATOM 2819 O O . SER A 1 348 ? 17.034 -13.235 -18.972 1.00 45.12 348 SER A O 1
ATOM 2821 N N . VAL A 1 349 ? 16.959 -11.784 -17.275 1.00 45.50 349 VAL A N 1
ATOM 2822 C CA . VAL A 1 349 ? 17.054 -12.815 -16.220 1.00 45.50 349 VAL A CA 1
ATOM 2823 C C . VAL A 1 349 ? 15.718 -13.015 -15.533 1.00 45.50 349 VAL A C 1
ATOM 2825 O O . VAL A 1 349 ? 15.118 -12.047 -15.078 1.00 45.50 349 VAL A O 1
ATOM 2828 N N . ILE A 1 350 ? 15.273 -14.264 -15.400 1.00 45.53 350 ILE A N 1
ATOM 2829 C CA . ILE A 1 350 ? 13.993 -14.578 -14.760 1.00 45.53 350 ILE A CA 1
ATOM 2830 C C . ILE A 1 350 ? 14.192 -15.058 -13.331 1.00 45.53 350 ILE A C 1
ATOM 2832 O O . ILE A 1 350 ? 14.918 -16.027 -13.103 1.00 45.53 350 ILE A O 1
ATOM 2836 N N . TYR A 1 351 ? 13.488 -14.428 -12.389 1.00 44.97 351 TYR A N 1
ATOM 2837 C CA . TYR A 1 351 ? 13.407 -14.859 -10.994 1.00 44.97 351 TYR A CA 1
ATOM 2838 C C . TYR A 1 351 ? 11.962 -15.269 -10.659 1.00 44.97 351 TYR A C 1
ATOM 2840 O O . TYR A 1 351 ? 11.103 -14.404 -10.469 1.00 44.97 351 TYR A O 1
ATOM 2848 N N . PRO A 1 352 ? 11.641 -16.573 -10.601 1.00 40.09 352 PRO A N 1
ATOM 2849 C CA . PRO A 1 352 ? 10.395 -17.046 -10.024 1.00 40.09 352 PRO A CA 1
ATOM 2850 C C . PRO A 1 352 ? 10.555 -17.035 -8.500 1.00 40.09 352 PRO A C 1
ATOM 2852 O O . PRO A 1 352 ? 11.206 -17.916 -7.929 1.00 40.09 352 PRO A O 1
ATOM 2855 N N . SER A 1 353 ? 10.022 -16.011 -7.827 1.00 39.59 353 SER A N 1
ATOM 2856 C CA . SER A 1 353 ? 10.095 -15.954 -6.368 1.00 39.59 353 SER A CA 1
ATOM 2857 C C . SER A 1 353 ? 9.064 -16.897 -5.739 1.00 39.59 353 SER A C 1
ATOM 2859 O O . SER A 1 353 ? 7.874 -16.862 -6.035 1.00 39.59 353 SER A O 1
ATOM 2861 N N . ASN A 1 354 ? 9.562 -17.738 -4.834 1.00 38.09 354 ASN A N 1
ATOM 2862 C CA . ASN A 1 354 ? 8.816 -18.385 -3.751 1.00 38.09 354 ASN A CA 1
ATOM 2863 C C . ASN A 1 354 ? 9.527 -18.068 -2.416 1.00 38.09 354 ASN A C 1
ATOM 2865 O O . ASN A 1 354 ? 9.595 -18.916 -1.531 1.00 38.09 354 ASN A O 1
ATOM 2869 N N . SER A 1 355 ? 10.176 -16.902 -2.303 1.00 34.81 355 SER A N 1
ATOM 2870 C CA . SER A 1 355 ? 10.825 -16.501 -1.055 1.00 34.81 355 SER A CA 1
ATOM 2871 C C . SER A 1 355 ? 11.048 -14.990 -0.923 1.00 34.81 355 SER A C 1
ATOM 2873 O O . SER A 1 355 ? 11.463 -14.331 -1.880 1.00 34.81 355 SER A O 1
ATOM 2875 N N . ASN A 1 356 ? 10.866 -14.494 0.303 1.00 39.50 356 ASN A N 1
ATOM 2876 C CA . ASN A 1 356 ? 11.502 -13.346 0.925 1.00 39.50 356 ASN A CA 1
ATOM 2877 C C . ASN A 1 356 ? 12.958 -13.319 0.489 1.00 39.50 356 ASN A C 1
ATOM 2879 O O . ASN A 1 356 ? 13.608 -14.362 0.407 1.00 39.50 356 ASN A O 1
ATOM 2883 N N . VAL A 1 357 ? 13.488 -12.108 0.362 1.00 35.31 357 VAL A N 1
ATOM 2884 C CA . VAL A 1 357 ? 14.883 -11.792 0.046 1.00 35.31 357 VAL A CA 1
ATOM 2885 C C . VAL A 1 357 ? 15.126 -11.589 -1.450 1.00 35.31 357 VAL A C 1
ATOM 2887 O O . VAL A 1 357 ? 15.578 -12.498 -2.138 1.00 35.31 357 VAL A O 1
ATOM 2890 N N . LEU A 1 358 ? 14.954 -10.336 -1.904 1.00 33.94 358 LEU A N 1
ATOM 2891 C CA . LEU A 1 358 ? 15.981 -9.537 -2.604 1.00 33.94 358 LEU A CA 1
ATOM 2892 C C . LEU A 1 358 ? 15.407 -8.267 -3.226 1.00 33.94 358 LEU A C 1
ATOM 2894 O O . LEU A 1 358 ? 14.905 -8.366 -4.316 1.00 33.94 358 LEU A O 1
ATOM 2898 N N . PHE A 1 359 ? 15.534 -7.108 -2.582 1.00 31.42 359 PHE A N 1
ATOM 2899 C CA . PHE A 1 359 ? 15.787 -5.761 -3.143 1.00 31.42 359 PHE A CA 1
ATOM 2900 C C . PHE A 1 359 ? 15.275 -4.772 -2.082 1.00 31.42 359 PHE A C 1
ATOM 2902 O O . PHE A 1 359 ? 14.092 -4.801 -1.766 1.00 31.42 359 PHE A O 1
ATOM 2909 N N . PRO A 1 360 ? 16.112 -3.888 -1.512 1.00 28.39 360 PRO A N 1
ATOM 2910 C CA . PRO A 1 360 ? 15.688 -2.988 -0.433 1.00 28.39 360 PRO A CA 1
ATOM 2911 C C . PRO A 1 360 ? 14.619 -1.956 -0.848 1.00 28.39 360 PRO A C 1
ATOM 2913 O O . PRO A 1 360 ? 14.134 -1.238 0.013 1.00 28.39 360 PRO A O 1
ATOM 2916 N N . ASN A 1 361 ? 14.225 -1.921 -2.131 1.00 25.72 361 ASN A N 1
ATOM 2917 C CA . ASN A 1 361 ? 13.162 -1.070 -2.675 1.00 25.72 361 ASN A CA 1
ATOM 2918 C C . ASN A 1 361 ? 12.126 -1.825 -3.547 1.00 25.72 361 ASN A C 1
ATOM 2920 O O . ASN A 1 361 ? 11.337 -1.169 -4.222 1.00 25.72 361 ASN A O 1
ATOM 2924 N N . LEU A 1 362 ? 12.095 -3.168 -3.547 1.00 27.06 362 LEU A N 1
ATOM 2925 C CA . LEU A 1 362 ? 10.931 -3.923 -4.042 1.00 27.06 362 LEU A CA 1
ATOM 2926 C C . LEU A 1 362 ? 10.312 -4.703 -2.883 1.00 27.06 362 LEU A C 1
ATOM 2928 O O . LEU A 1 362 ? 10.984 -5.477 -2.206 1.00 27.06 362 LEU A O 1
ATOM 2932 N N . ILE A 1 363 ? 9.016 -4.488 -2.673 1.00 23.14 363 ILE A N 1
ATOM 2933 C CA . ILE A 1 363 ? 8.205 -5.258 -1.733 1.00 23.14 363 ILE A CA 1
ATOM 2934 C C . ILE A 1 363 ? 8.002 -6.640 -2.359 1.00 23.14 363 ILE A C 1
ATOM 2936 O O . ILE A 1 363 ? 7.345 -6.767 -3.389 1.00 23.14 363 ILE A O 1
ATOM 2940 N N . PHE A 1 364 ? 8.606 -7.668 -1.763 1.00 26.56 364 PHE A N 1
ATOM 2941 C CA . PHE A 1 364 ? 8.320 -9.056 -2.116 1.00 26.56 364 PHE A CA 1
ATOM 2942 C C . PHE A 1 364 ? 7.117 -9.522 -1.312 1.00 26.56 364 PHE A C 1
ATOM 2944 O O . PHE A 1 364 ? 7.126 -9.439 -0.087 1.00 26.56 364 PHE A O 1
ATOM 2951 N N . PHE A 1 365 ? 6.115 -10.038 -2.017 1.00 24.66 365 PHE A N 1
ATOM 2952 C CA . PHE A 1 365 ? 5.062 -10.844 -1.421 1.00 24.66 365 PHE A CA 1
ATOM 2953 C C . PHE A 1 365 ? 5.603 -12.256 -1.206 1.00 24.66 365 PHE A C 1
ATOM 2955 O O . PHE A 1 365 ? 6.102 -12.890 -2.139 1.00 24.66 365 PHE A O 1
ATOM 2962 N N . GLU A 1 366 ? 5.507 -12.736 0.024 1.00 26.20 366 GLU A N 1
ATOM 2963 C CA . GLU A 1 366 ? 5.768 -14.121 0.387 1.00 26.20 366 GLU A CA 1
ATOM 2964 C C . GLU A 1 366 ? 4.529 -14.652 1.118 1.00 26.20 366 GLU A C 1
ATOM 2966 O O . GLU A 1 366 ? 3.897 -13.905 1.870 1.00 26.20 366 GLU A O 1
ATOM 2971 N N . TYR A 1 367 ? 4.182 -15.911 0.840 1.00 33.78 367 TYR A N 1
ATOM 2972 C CA . TYR A 1 367 ? 3.211 -16.687 1.610 1.00 33.78 367 TYR A CA 1
ATOM 2973 C C . TYR A 1 367 ? 3.878 -17.277 2.840 1.00 33.78 367 TYR A C 1
ATOM 2975 O O . TYR A 1 367 ? 4.989 -17.831 2.663 1.00 33.78 367 TYR A O 1
#

Foldseek 3Di:
DDDDDDDPPPPPLDALQNVLVVVLVPDLDALVVCCSRCCVLLVLSVLQQVAADDCVVAVQGTSRSLLRLLSVLLSVCCVPPVVVDHSLLSSLLNLLSSQLQSQSSVCRVDVVNCVVCPPCSSQVRLLVSLLSCQVSVVVHPDDVSSSQQNSLSSNCLCVLLVCQVVVHDLLLLLVSLQSHQQQSSLSSQCSSQVSGPDRDPVSNVSSVVSVVSCVVSVSNHRHDPVLVVLLVVLCVVVVVADPVLSVVLSVVQSVCVSVVNDDDSVVSVVVSVVPSVHAAAEAEDDDDVPPCRVVVCVVPPVQAAELELQVLCCVPVVHSPDCVCVVVSVVVSVVVVVVQRPPPDRHHYYYHDQDDDDDPPDSDNHD

Sequence (367 aa):
MPETTDSEQDGQHMNNTEFLQQVVAGATPSIDEFVDALGDRFSLLREYQSTLQNCEWDAEGNLHIQTGMVLTEVYKILQSEATHLNRERRLSLILGALFHDIYQPITRQNPEIEKKIGVRAQQHDVSKGRSYLALKLMGLDLPYSVVETSLSLVAYHHEPKRLVTENKPAGEYHRIARLSDPELLYWLELANIRGRECPDRQQLEIVEKYGLYAQKYQAWQSFGADYQSWRAYFNRELANWNQDTRDLVFAQAIARYEAGKIFAPESELARSYSYRDAFPQVVITFGVSGSGKSTWIEHHLGDHTVISLDALRIKIASCRKDQSQNSRVVQVAREQLKTTIHSKFIPSVIYPSNSNVLFPNLIFFEY

Secondary structure (DSSP, 8-state):
---------------HHHHHHHHHHT----HHHHHHHHTTTSGGGGGTTTSBPPTTT-TT-BHHHHHHHHHHHHHHHHHHT-TT--HHHHHHHHHHHHHTTTTHHHHHH-HHHHHHHGGGHHHHHHHHHHHHHHHHHHTSS--HHHHHHHHHHHHHTTHHHHHHHTT--HHHHHHHHHHS-HHHHHHHHHHHHHTSSS--HHHHHHHHHHHHHHHHTT-SS---SHHHHHHHHHHHHTTTS-HHHHHHHHHHHHHHHHTTS-SSHHHHHHHHTTTSS----EEEE---TTSSHHHHHHHH-TTSEE--HHHHHHHHHSSTT--TTHHHHHHHHHHHHHHHHHSSS---EEEE--SS-S-TTS-----

Radius of gyration: 24.15 Å; chains: 1; bounding box: 75×63×62 Å